Protein AF-A0A7X9BS81-F1 (afdb_monomer_lite)

Foldseek 3Di:
DVVVVVVVVQCVPPPNVVVVVVVVVVVVVVVCVVVVCVVVVVVVVVVVVVVVVVVVVVCVVVVVLVVLVCVQVPDPDRDPVSVVVSVVVVVVVVVVVVVVVVVVVVVVVVVVVVVVVVVVVVVVVVVVVVVVVVVVVVVVVVVVVVVVVVVVVVVVVVVVVVVVVVVVVVVVVVVVVVVVVVVVVVVVVVVVVVVVVVLVVLVVVLVVLVVVLVVVVVVLVVVVVVLVVVVVVLVVLLVVLVVQLVVLVVQLVVLVVVPPVSVVSNVVSVVSNVVSVVSNVVSVVVVVVSVVVVVVSVVVVVVSVVSVVVSVVSVVVSVVPDD

Structure (mmCIF, N/CA/C/O backbone):
data_AF-A0A7X9BS81-F1
#
_entry.id   AF-A0A7X9BS81-F1
#
loop_
_atom_site.group_PDB
_atom_site.id
_atom_site.type_symbol
_atom_site.label_atom_id
_atom_site.label_alt_id
_atom_site.label_comp_id
_atom_site.label_asym_id
_atom_site.label_entity_id
_atom_site.label_seq_id
_atom_site.pdbx_PDB_ins_code
_atom_site.Cartn_x
_atom_site.Cartn_y
_atom_site.Cartn_z
_atom_site.occupancy
_atom_site.B_iso_or_equiv
_atom_site.auth_seq_id
_atom_site.auth_comp_id
_atom_site.auth_asym_id
_atom_site.auth_atom_id
_atom_site.pdbx_PDB_model_num
ATOM 1 N N . MET A 1 1 ? 9.100 38.765 -119.521 1.00 58.16 1 MET A N 1
ATOM 2 C CA . MET A 1 1 ? 10.491 39.189 -119.834 1.00 58.16 1 MET A CA 1
ATOM 3 C C . MET A 1 1 ? 11.095 40.171 -118.822 1.00 58.16 1 MET A C 1
ATOM 5 O O . MET A 1 1 ? 12.250 39.995 -118.456 1.00 58.16 1 MET A O 1
ATOM 9 N N . LEU A 1 2 ? 10.353 41.175 -118.332 1.00 59.59 2 LEU A N 1
ATOM 10 C CA . LEU A 1 2 ? 10.863 42.185 -117.382 1.00 59.59 2 LEU A CA 1
ATOM 11 C C . LEU A 1 2 ? 11.328 41.624 -116.023 1.00 59.59 2 LEU A C 1
ATOM 13 O O . LEU A 1 2 ? 12.329 42.091 -115.487 1.00 59.59 2 LEU A O 1
ATOM 17 N N . ILE A 1 3 ? 10.663 40.590 -115.500 1.00 64.75 3 ILE A N 1
ATOM 18 C CA . ILE A 1 3 ? 11.002 39.990 -114.196 1.00 64.75 3 ILE A CA 1
ATOM 19 C C . ILE A 1 3 ? 12.335 39.227 -114.261 1.00 64.75 3 ILE A C 1
ATOM 21 O O . ILE A 1 3 ? 13.192 39.438 -113.411 1.00 64.75 3 ILE A O 1
ATOM 25 N N . LEU A 1 4 ? 12.568 38.433 -115.314 1.00 61.53 4 LEU A N 1
ATOM 26 C CA . LEU A 1 4 ? 13.834 37.712 -115.519 1.00 61.53 4 LEU A CA 1
ATOM 27 C C . LEU A 1 4 ? 15.033 38.655 -115.705 1.00 61.53 4 LEU A C 1
ATOM 29 O O . LEU A 1 4 ? 16.110 38.383 -11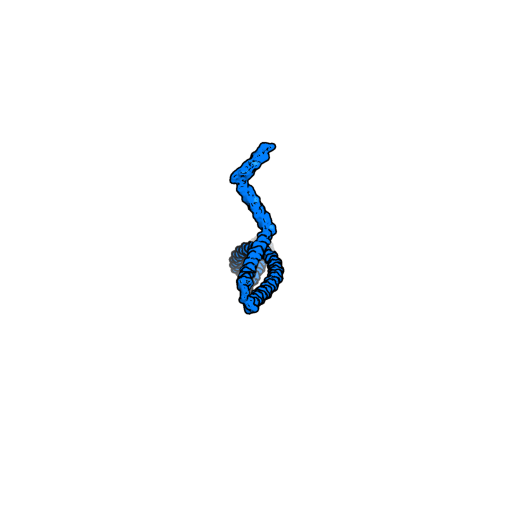5.184 1.00 61.53 4 LEU A O 1
ATOM 33 N N . ARG A 1 5 ? 14.849 39.797 -116.384 1.00 66.06 5 ARG A N 1
ATOM 34 C CA . ARG A 1 5 ? 15.905 40.817 -116.524 1.00 66.06 5 ARG A CA 1
ATOM 35 C C . ARG A 1 5 ? 16.238 41.503 -115.196 1.00 66.06 5 ARG A C 1
ATOM 37 O O . ARG A 1 5 ? 17.416 41.709 -114.916 1.00 66.06 5 ARG A O 1
ATOM 44 N N . LYS A 1 6 ? 15.228 41.811 -114.373 1.00 64.44 6 LYS A N 1
ATOM 45 C CA . LYS A 1 6 ? 15.422 42.378 -113.025 1.00 64.44 6 LYS A CA 1
ATOM 46 C C . LYS A 1 6 ? 16.086 41.377 -112.078 1.00 64.44 6 LYS A C 1
ATOM 48 O O . LYS A 1 6 ? 16.971 41.757 -111.322 1.00 64.44 6 LYS A O 1
ATOM 53 N N . LEU A 1 7 ? 15.713 40.099 -112.163 1.00 61.94 7 LEU A N 1
ATOM 54 C CA . LEU A 1 7 ? 16.325 39.032 -111.371 1.00 61.94 7 LEU A CA 1
ATOM 55 C C . LEU A 1 7 ? 17.802 38.837 -111.751 1.00 61.94 7 LEU A C 1
ATOM 57 O O . LEU A 1 7 ? 18.664 38.770 -110.881 1.00 61.94 7 LEU A O 1
ATOM 61 N N . TYR A 1 8 ? 18.111 38.842 -113.051 1.00 66.75 8 TYR A N 1
ATOM 62 C CA . TYR A 1 8 ? 19.483 38.731 -113.549 1.00 66.75 8 TYR A CA 1
ATOM 63 C C . TYR A 1 8 ? 20.352 39.943 -113.165 1.00 66.75 8 TYR A C 1
ATOM 65 O O . TYR A 1 8 ? 21.517 39.771 -112.808 1.00 66.75 8 TYR A O 1
ATOM 73 N N . SER A 1 9 ? 19.803 41.168 -113.164 1.00 64.44 9 SER A N 1
ATOM 74 C CA . SER A 1 9 ? 20.547 42.353 -112.704 1.00 64.44 9 SER A CA 1
ATOM 75 C C . SER A 1 9 ? 20.756 42.375 -111.187 1.00 64.44 9 SER A C 1
ATOM 77 O O . SER A 1 9 ? 21.782 42.871 -110.730 1.00 64.44 9 SER A O 1
ATOM 79 N N . LEU A 1 10 ? 19.818 41.828 -110.406 1.00 61.31 10 LEU A N 1
ATOM 80 C CA . LEU A 1 10 ? 19.963 41.679 -108.955 1.00 61.31 10 LEU A CA 1
ATOM 81 C C . LEU A 1 10 ? 21.013 40.627 -108.593 1.00 61.31 10 LEU A C 1
ATOM 83 O O . LEU A 1 10 ? 21.829 40.879 -107.717 1.00 61.31 10 LEU A O 1
ATOM 87 N N . ILE A 1 11 ? 21.057 39.497 -109.301 1.00 61.34 11 ILE A N 1
ATOM 88 C CA . ILE A 1 11 ? 22.067 38.448 -109.081 1.00 61.34 11 ILE A CA 1
ATOM 89 C C . ILE A 1 11 ? 23.468 38.927 -109.504 1.00 61.34 11 ILE A C 1
ATOM 91 O O . ILE A 1 11 ? 24.453 38.600 -108.848 1.00 61.34 11 ILE A O 1
ATOM 95 N N . ARG A 1 12 ? 23.574 39.757 -110.554 1.00 58.00 12 ARG A N 1
ATOM 96 C CA . ARG A 1 12 ? 24.843 40.365 -111.005 1.00 58.00 12 ARG A CA 1
ATOM 97 C C . ARG A 1 12 ? 25.259 41.604 -110.194 1.00 58.00 12 ARG A C 1
ATOM 99 O O . ARG A 1 12 ? 26.330 42.161 -110.433 1.00 58.00 12 ARG A O 1
ATOM 106 N N . SER A 1 13 ? 24.440 42.044 -109.237 1.00 62.44 13 SER A N 1
ATOM 107 C CA . SER A 1 13 ? 24.789 43.130 -108.320 1.00 62.44 13 SER A CA 1
ATOM 108 C C . SER A 1 13 ? 26.011 42.745 -107.489 1.00 62.44 13 SER A C 1
ATOM 110 O O . SER A 1 13 ? 26.065 41.663 -106.899 1.00 62.44 13 SER A O 1
ATOM 112 N N . LYS A 1 14 ? 26.966 43.676 -107.385 1.00 58.91 14 LYS A N 1
ATOM 113 C CA . LYS A 1 14 ? 28.229 43.531 -106.639 1.00 58.91 14 LYS A CA 1
ATOM 114 C C . LYS A 1 14 ? 28.025 43.146 -105.161 1.00 58.91 14 LYS A C 1
ATOM 116 O O . LYS A 1 14 ? 28.961 42.680 -104.524 1.00 58.91 14 LYS A O 1
ATOM 121 N N . TYR A 1 15 ? 26.807 43.314 -104.642 1.00 63.91 15 TYR A N 1
ATOM 122 C CA . TYR A 1 15 ? 26.442 43.087 -103.244 1.00 63.91 15 TYR A CA 1
ATOM 123 C C . TYR A 1 15 ? 25.664 41.785 -102.985 1.00 63.91 15 TYR A C 1
ATOM 125 O O . TYR A 1 15 ? 25.598 41.352 -101.840 1.00 63.91 15 TYR A O 1
ATOM 133 N N . VAL A 1 16 ? 25.091 41.139 -104.010 1.00 66.50 16 VAL A N 1
ATOM 134 C CA . VAL A 1 16 ? 24.207 39.962 -103.831 1.00 66.50 16 VAL A CA 1
ATOM 135 C C . VAL A 1 16 ? 24.917 38.646 -104.162 1.00 66.50 16 VAL A C 1
ATOM 137 O O . VAL A 1 16 ? 24.680 37.634 -103.506 1.00 66.50 16 VAL A O 1
ATOM 140 N N . ALA A 1 17 ? 25.839 38.653 -105.128 1.00 66.88 17 ALA A N 1
ATOM 141 C CA . ALA A 1 17 ? 26.606 37.461 -105.490 1.00 66.88 17 ALA A CA 1
ATOM 142 C C . ALA A 1 17 ? 27.515 36.914 -104.359 1.00 66.88 17 ALA A C 1
ATOM 144 O O . ALA A 1 17 ? 27.517 35.696 -104.167 1.00 66.88 17 ALA A O 1
ATOM 145 N N . PRO A 1 18 ? 28.247 37.741 -103.575 1.00 70.44 18 PRO A N 1
ATOM 146 C CA . PRO A 1 18 ? 29.140 37.233 -102.528 1.00 70.44 18 PRO A CA 1
ATOM 147 C C . PRO A 1 18 ? 28.440 36.423 -101.417 1.00 70.44 18 PRO A C 1
ATOM 149 O O . PRO A 1 18 ? 28.891 35.311 -101.144 1.00 70.44 18 PRO A O 1
ATOM 152 N N . PRO A 1 19 ? 27.335 36.887 -100.792 1.00 72.44 19 PRO A N 1
ATOM 153 C CA . PRO A 1 19 ? 26.690 36.133 -99.715 1.00 72.44 19 PRO A CA 1
ATOM 154 C C . PRO A 1 19 ? 26.033 34.832 -100.196 1.00 72.44 19 PRO A C 1
ATOM 156 O O . PRO A 1 19 ? 26.052 33.843 -99.468 1.00 72.44 19 PRO A O 1
ATOM 159 N N . ILE A 1 20 ? 25.517 34.782 -101.430 1.00 74.50 20 ILE A N 1
ATOM 160 C CA . ILE A 1 20 ? 24.970 33.542 -102.008 1.00 74.50 20 ILE A CA 1
ATOM 161 C C . ILE A 1 20 ? 26.083 32.505 -102.215 1.00 74.50 20 ILE A C 1
ATOM 163 O O . ILE A 1 20 ? 25.891 31.329 -101.913 1.00 74.50 20 ILE A O 1
ATOM 167 N N . LEU A 1 21 ? 27.267 32.930 -102.667 1.00 70.94 21 LEU A N 1
ATOM 168 C CA . LEU A 1 21 ? 28.430 32.049 -102.813 1.00 70.94 21 LEU A CA 1
ATOM 169 C C . LEU A 1 21 ? 28.943 31.536 -101.461 1.00 70.94 21 LEU A C 1
ATOM 171 O O . LEU A 1 21 ? 29.304 30.367 -101.354 1.00 70.94 21 LEU A O 1
ATOM 175 N N . VAL A 1 22 ? 28.922 32.378 -100.421 1.00 71.69 22 VAL A N 1
ATOM 176 C CA . VAL A 1 22 ? 29.272 31.975 -99.049 1.00 71.69 22 VAL A CA 1
ATOM 177 C C . VAL A 1 22 ? 28.261 30.969 -98.494 1.00 71.69 22 VAL A C 1
ATOM 179 O O . VAL A 1 22 ? 28.670 29.978 -97.901 1.00 71.69 22 VAL A O 1
ATOM 182 N N . LEU A 1 23 ? 26.959 31.158 -98.732 1.00 76.00 23 LEU A N 1
ATOM 183 C CA . LEU A 1 23 ? 25.917 30.213 -98.306 1.00 76.00 23 LEU A CA 1
ATOM 184 C C . LEU A 1 23 ? 25.989 28.874 -99.057 1.00 76.00 23 LEU A C 1
ATOM 186 O O . LEU A 1 23 ? 25.834 27.815 -98.447 1.00 76.00 23 LEU A O 1
ATOM 190 N N . LEU A 1 24 ? 26.272 28.892 -100.362 1.00 73.50 24 LEU A N 1
ATOM 191 C CA . LEU A 1 24 ? 26.502 27.671 -101.143 1.00 73.50 24 LEU A CA 1
ATOM 192 C C . LEU A 1 24 ? 27.785 26.953 -100.702 1.00 73.50 24 LEU A C 1
ATOM 194 O O . LEU A 1 24 ? 27.783 25.735 -100.555 1.00 73.50 24 LEU A O 1
ATOM 198 N N . GLY A 1 25 ? 28.855 27.695 -100.410 1.00 69.88 25 GLY A N 1
ATOM 199 C CA . GLY A 1 25 ? 30.085 27.138 -99.846 1.00 69.88 25 GLY A CA 1
ATOM 200 C C . GLY A 1 25 ? 29.882 26.548 -98.447 1.00 69.88 25 GLY A C 1
ATOM 201 O O . GLY A 1 25 ? 30.350 25.447 -98.177 1.00 69.88 25 GLY A O 1
ATOM 202 N N . ALA A 1 26 ? 29.136 27.233 -97.577 1.00 71.06 26 ALA A N 1
ATOM 203 C CA . ALA A 1 26 ? 28.843 26.786 -96.216 1.00 71.06 26 ALA A CA 1
ATOM 204 C C . ALA A 1 26 ? 27.912 25.566 -96.189 1.00 71.06 26 ALA A C 1
ATOM 206 O O . ALA A 1 26 ? 28.135 24.649 -95.405 1.00 71.06 26 ALA A O 1
ATOM 207 N N . SER A 1 27 ? 26.905 25.513 -97.064 1.00 72.50 27 SER A N 1
ATOM 208 C CA . SER A 1 27 ? 26.033 24.337 -97.194 1.00 72.50 27 SER A CA 1
ATOM 209 C C . SER A 1 27 ? 26.783 23.139 -97.778 1.00 72.50 27 SER A C 1
ATOM 211 O O . SER A 1 27 ? 26.667 22.042 -97.238 1.00 72.50 27 SER A O 1
ATOM 213 N N . LEU A 1 28 ? 27.632 23.343 -98.791 1.00 71.75 28 LEU A N 1
ATOM 214 C CA . LEU A 1 28 ? 28.517 22.296 -99.306 1.00 71.75 28 LEU A CA 1
ATOM 215 C C . LEU A 1 28 ? 29.489 21.799 -98.221 1.00 71.75 28 LEU A C 1
ATOM 217 O O . LEU A 1 28 ? 29.675 20.595 -98.062 1.00 71.75 28 LEU A O 1
ATOM 221 N N . PHE A 1 29 ? 30.055 22.711 -97.426 1.00 69.25 29 PHE A N 1
ATOM 222 C CA . PHE A 1 29 ? 30.917 22.389 -96.287 1.00 69.25 29 PHE A CA 1
ATOM 223 C C . PHE A 1 29 ? 30.174 21.589 -95.205 1.00 69.25 29 PHE A C 1
ATOM 225 O O . PHE A 1 29 ? 30.694 20.598 -94.696 1.00 69.25 29 PHE A O 1
ATOM 232 N N . TYR A 1 30 ? 28.935 21.968 -94.891 1.00 74.94 30 TYR A N 1
ATOM 233 C CA . TYR A 1 30 ? 28.106 21.285 -93.900 1.00 74.94 30 TYR A CA 1
ATOM 234 C C . TYR A 1 30 ? 27.706 19.873 -94.355 1.00 74.94 30 TYR A C 1
ATOM 236 O O . TYR A 1 30 ? 27.798 18.921 -93.580 1.00 74.94 30 TYR A O 1
ATOM 244 N N . VAL A 1 31 ? 27.351 19.709 -95.635 1.00 69.56 31 VAL A N 1
ATOM 245 C CA . VAL A 1 31 ? 27.040 18.401 -96.238 1.00 69.56 31 VAL A CA 1
ATOM 246 C C . VAL A 1 31 ? 28.272 17.489 -96.249 1.00 69.56 31 VAL A C 1
ATOM 248 O O . VAL A 1 31 ? 28.172 16.317 -95.884 1.00 69.56 31 VAL A O 1
ATOM 251 N N . LEU A 1 32 ? 29.451 18.018 -96.593 1.00 62.81 32 LEU A N 1
ATOM 252 C CA . LEU A 1 32 ? 30.711 17.264 -96.549 1.00 62.81 32 LEU A CA 1
ATOM 253 C C . LEU A 1 32 ? 31.119 16.865 -95.117 1.00 62.81 32 LEU A C 1
ATOM 255 O O . LEU A 1 32 ? 31.684 15.785 -94.925 1.00 62.81 32 LEU A O 1
ATOM 259 N N . SER A 1 33 ? 30.809 17.701 -94.118 1.00 64.12 33 SER A N 1
ATOM 260 C CA . SER A 1 33 ? 31.038 17.423 -92.691 1.00 64.12 33 SER A CA 1
ATOM 261 C C . SER A 1 33 ? 30.147 16.286 -92.174 1.00 64.12 33 SER A C 1
ATOM 263 O O . SER A 1 33 ? 30.640 15.329 -91.574 1.00 64.12 33 SER A O 1
ATOM 265 N N . LEU A 1 34 ? 28.848 16.323 -92.493 1.00 64.38 34 LEU A N 1
ATOM 266 C CA . LEU A 1 34 ? 27.882 15.277 -92.128 1.00 64.38 34 LEU A CA 1
ATOM 267 C C . LEU A 1 34 ? 28.216 13.914 -92.747 1.00 64.38 34 LEU A C 1
ATOM 269 O O . LEU A 1 34 ? 28.058 12.883 -92.097 1.00 64.38 34 LEU A O 1
ATOM 273 N N . ALA A 1 35 ? 28.722 13.901 -93.981 1.00 64.00 35 ALA A N 1
ATOM 274 C CA . ALA A 1 35 ? 29.047 12.670 -94.695 1.00 64.00 35 ALA A CA 1
ATOM 275 C C . ALA A 1 35 ? 30.348 11.982 -94.220 1.00 64.00 35 ALA A C 1
ATOM 277 O O . ALA A 1 35 ? 30.704 10.934 -94.757 1.00 64.00 35 ALA A O 1
ATOM 278 N N . LYS A 1 36 ? 31.078 12.546 -93.239 1.00 70.25 36 LYS A N 1
ATOM 279 C CA . LYS A 1 36 ? 32.381 12.039 -92.749 1.00 70.25 36 LYS A CA 1
ATOM 280 C C . LYS A 1 36 ? 33.411 11.805 -93.873 1.00 70.25 36 LYS A C 1
ATOM 282 O O . LYS A 1 36 ? 34.262 10.926 -93.773 1.00 70.25 36 LYS A O 1
ATOM 287 N N . ILE A 1 37 ? 33.364 12.612 -94.938 1.00 70.69 37 ILE A N 1
ATOM 288 C CA . ILE A 1 37 ? 3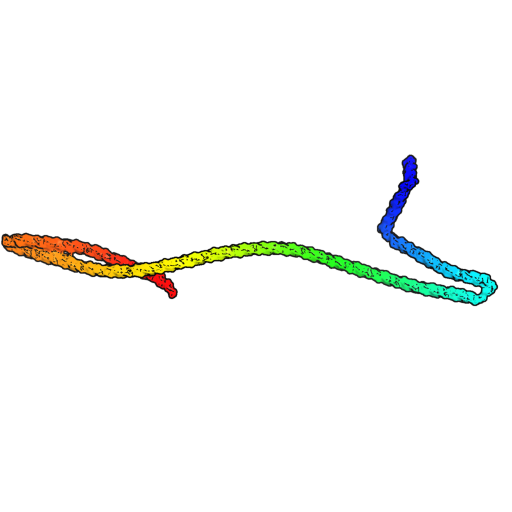4.254 12.492 -96.111 1.00 70.69 37 ILE A CA 1
ATOM 289 C C . ILE A 1 37 ? 35.626 13.149 -95.849 1.00 70.69 37 ILE A C 1
ATOM 291 O O . ILE A 1 37 ? 36.605 12.847 -96.526 1.00 70.69 37 ILE A O 1
ATOM 295 N N . TYR A 1 38 ? 35.744 14.002 -94.824 1.00 71.44 38 TYR A N 1
ATOM 296 C CA . TYR A 1 38 ? 36.996 14.680 -94.461 1.00 71.44 38 TYR A CA 1
ATOM 297 C C . TYR A 1 38 ? 38.208 13.744 -94.255 1.00 71.44 38 TYR A C 1
ATOM 299 O O . TYR A 1 38 ? 39.244 14.014 -94.862 1.00 71.44 38 TYR A O 1
ATOM 307 N N . PRO A 1 39 ? 38.128 12.630 -93.493 1.00 73.12 39 PRO A N 1
ATOM 308 C CA . PRO A 1 39 ? 39.244 11.685 -93.393 1.00 73.12 39 PRO A CA 1
ATOM 309 C C . PRO A 1 39 ? 39.618 11.052 -94.743 1.00 73.12 39 PRO A C 1
ATOM 311 O O . PRO A 1 39 ? 40.798 10.818 -94.986 1.00 73.12 39 PRO A O 1
ATOM 314 N N . LEU A 1 40 ? 38.653 10.838 -95.649 1.00 74.25 40 LEU A N 1
ATOM 315 C CA . LEU A 1 40 ? 38.907 10.321 -96.999 1.00 74.25 40 LEU A CA 1
ATOM 316 C C . LEU A 1 40 ? 39.636 11.358 -97.870 1.00 74.25 40 LEU A C 1
ATOM 318 O O . LEU A 1 40 ? 40.617 11.025 -98.529 1.00 74.25 40 LEU A O 1
ATOM 322 N N . ILE A 1 41 ? 39.200 12.623 -97.845 1.00 76.62 41 ILE A N 1
ATOM 323 C CA . ILE A 1 41 ? 39.861 13.720 -98.574 1.00 76.62 41 ILE A CA 1
ATOM 324 C C . ILE A 1 41 ? 41.276 13.935 -98.032 1.00 76.62 41 ILE A C 1
ATOM 326 O O . ILE A 1 41 ? 42.218 14.029 -98.816 1.00 76.62 41 ILE A O 1
ATOM 330 N N . LEU A 1 42 ? 41.447 13.954 -96.707 1.00 75.81 42 LEU A N 1
ATOM 331 C CA . LEU A 1 42 ? 42.755 14.082 -96.066 1.00 75.81 42 LEU A CA 1
ATOM 332 C C . LEU A 1 42 ? 43.683 12.927 -96.471 1.00 75.81 42 LEU A C 1
ATOM 334 O O . LEU A 1 42 ? 44.839 13.162 -96.820 1.00 75.81 42 LEU A O 1
ATOM 338 N N . PHE A 1 43 ? 43.168 11.695 -96.500 1.00 76.44 43 PHE A N 1
ATOM 339 C CA . PHE A 1 43 ? 43.911 10.525 -96.961 1.00 76.44 43 PHE A CA 1
ATOM 340 C C . PHE A 1 43 ? 44.337 10.647 -98.433 1.00 76.44 43 PHE A C 1
ATOM 342 O O . PHE A 1 43 ? 45.501 10.405 -98.748 1.00 76.44 43 PHE A O 1
ATOM 349 N N . ILE A 1 44 ? 43.440 11.081 -99.328 1.00 75.75 44 ILE A N 1
ATOM 350 C CA . ILE A 1 44 ? 43.747 11.289 -100.754 1.00 75.75 44 ILE A CA 1
ATOM 351 C C . ILE A 1 44 ? 44.809 12.382 -100.929 1.00 75.75 44 ILE A C 1
ATOM 353 O O . ILE A 1 44 ? 45.758 12.194 -101.690 1.00 75.75 44 ILE A O 1
ATOM 357 N N . VAL A 1 45 ? 44.700 13.500 -100.204 1.00 79.44 45 VAL A N 1
ATOM 358 C CA . VAL A 1 45 ? 45.670 14.605 -100.266 1.00 79.44 45 VAL A CA 1
ATOM 359 C C . VAL A 1 45 ? 47.045 14.140 -99.791 1.00 79.44 45 VAL A C 1
ATOM 361 O O . VAL A 1 45 ? 48.023 14.321 -100.516 1.00 79.44 45 VAL A O 1
ATOM 364 N N . ILE A 1 46 ? 47.126 13.472 -98.636 1.00 75.81 46 ILE A N 1
ATOM 365 C CA . ILE A 1 46 ? 48.388 12.933 -98.107 1.00 75.81 46 ILE A CA 1
ATOM 366 C C . ILE A 1 46 ? 48.982 11.901 -99.072 1.00 75.81 46 ILE A C 1
ATOM 368 O O . ILE A 1 46 ? 50.172 11.963 -99.373 1.00 75.81 46 ILE A O 1
ATOM 372 N N . SER A 1 47 ? 48.163 10.992 -99.606 1.00 71.88 47 SER A N 1
ATOM 373 C CA . SER A 1 47 ? 48.598 9.980 -100.574 1.00 71.88 47 SER A CA 1
ATOM 374 C C . SER A 1 47 ? 49.130 10.616 -101.865 1.00 71.88 47 SER A C 1
ATOM 376 O O . SER A 1 47 ? 50.203 10.243 -102.342 1.00 71.88 47 SER A O 1
ATOM 378 N N . SER A 1 48 ? 48.447 11.641 -102.387 1.00 73.50 48 SER A N 1
ATOM 379 C CA . SER A 1 48 ? 48.876 12.382 -103.579 1.00 73.50 48 SER A CA 1
ATOM 380 C C . SER A 1 48 ? 50.188 13.142 -103.357 1.00 73.50 48 SER A C 1
ATOM 382 O O . SER A 1 48 ? 51.065 13.101 -104.217 1.00 73.50 48 SER A O 1
ATOM 384 N N . ALA A 1 49 ? 50.371 13.755 -102.183 1.00 73.81 49 ALA A N 1
ATOM 385 C CA . ALA A 1 49 ? 51.603 14.444 -101.810 1.00 73.81 49 ALA A CA 1
ATOM 386 C C . ALA A 1 49 ? 52.775 13.463 -101.641 1.00 73.81 49 ALA A C 1
ATOM 388 O O . ALA A 1 49 ? 53.895 13.736 -102.066 1.00 73.81 49 ALA A O 1
ATOM 389 N N . LEU A 1 50 ? 52.524 12.278 -101.079 1.00 75.94 50 LEU A N 1
ATOM 390 C CA . LEU A 1 50 ? 53.532 11.221 -101.004 1.00 75.94 50 LEU A CA 1
ATOM 391 C C . LEU A 1 50 ? 53.928 10.719 -102.402 1.00 75.94 50 LEU A C 1
ATOM 393 O O . LEU A 1 50 ? 55.104 10.466 -102.673 1.00 75.94 50 LEU A O 1
ATOM 397 N N . CYS A 1 51 ? 52.951 10.598 -103.303 1.00 73.69 51 CYS A N 1
ATOM 398 C CA . CYS A 1 51 ? 53.167 10.173 -104.683 1.00 73.69 51 CYS A CA 1
ATOM 399 C C . CYS A 1 51 ? 54.006 11.199 -105.464 1.00 73.69 51 CYS A C 1
ATOM 401 O O . CYS A 1 51 ? 54.972 10.837 -106.132 1.00 73.69 51 CYS A O 1
ATOM 403 N N . THR A 1 52 ? 53.730 12.498 -105.320 1.00 75.81 52 THR A N 1
ATOM 404 C CA . THR A 1 52 ? 54.528 13.543 -105.985 1.00 75.81 52 THR A CA 1
ATOM 405 C C . THR A 1 52 ? 55.960 13.610 -105.453 1.00 75.81 52 THR A C 1
ATOM 407 O O . THR A 1 52 ? 56.897 13.721 -106.246 1.00 75.81 52 THR A O 1
ATOM 410 N N . VAL A 1 53 ? 56.163 13.467 -104.139 1.00 75.19 53 VAL A N 1
ATOM 411 C CA . VAL A 1 53 ? 57.506 13.437 -103.530 1.00 75.19 53 VAL A CA 1
ATOM 412 C C . VAL A 1 53 ? 58.309 12.225 -104.007 1.00 75.19 53 VAL A C 1
ATOM 414 O O . VAL A 1 53 ? 59.481 12.357 -104.358 1.00 75.19 53 VAL A O 1
ATOM 417 N N . THR A 1 54 ? 57.692 11.045 -104.069 1.00 74.81 54 THR A N 1
ATOM 418 C CA . THR A 1 54 ? 58.372 9.823 -104.531 1.00 74.81 54 THR A CA 1
ATOM 419 C C . THR A 1 54 ? 58.740 9.894 -106.014 1.00 74.81 54 THR A C 1
ATOM 421 O O . THR A 1 54 ? 59.869 9.549 -106.366 1.00 74.81 54 THR A O 1
ATOM 424 N N . VAL A 1 55 ? 57.859 10.425 -106.870 1.00 76.19 55 VAL A N 1
ATOM 425 C CA . VAL A 1 55 ? 58.158 10.682 -108.292 1.00 76.19 55 VAL A CA 1
ATOM 426 C C . VAL A 1 55 ? 59.301 11.691 -108.449 1.00 76.19 55 VAL A C 1
ATOM 428 O O . VAL A 1 55 ? 60.211 11.459 -109.244 1.00 76.19 55 VAL A O 1
ATOM 431 N N . PHE A 1 56 ? 59.316 12.770 -107.661 1.00 76.56 56 PHE A N 1
ATOM 432 C CA . PHE A 1 56 ? 60.378 13.781 -107.706 1.00 76.56 56 PHE A CA 1
ATOM 433 C C . PHE A 1 56 ? 61.752 13.214 -107.312 1.00 76.56 56 PHE A C 1
ATOM 435 O O . PHE A 1 56 ? 62.755 13.479 -107.980 1.00 76.56 56 PHE A O 1
ATOM 442 N N . LEU A 1 57 ? 61.809 12.380 -106.267 1.00 68.19 57 LEU A N 1
ATOM 443 C CA . LEU A 1 57 ? 63.042 11.695 -105.862 1.00 68.19 57 LEU A CA 1
ATOM 444 C C . LEU A 1 57 ? 63.519 10.694 -106.932 1.00 68.19 57 LEU A C 1
ATOM 446 O O . LEU A 1 57 ? 64.719 10.613 -107.210 1.00 68.19 57 LEU A O 1
ATOM 450 N N . TYR A 1 58 ? 62.590 9.985 -107.584 1.00 67.56 58 TYR A N 1
ATOM 451 C CA . TYR A 1 58 ? 62.896 9.053 -108.674 1.00 67.56 58 TYR A CA 1
ATOM 452 C C . TYR A 1 58 ? 63.417 9.777 -109.930 1.00 67.56 58 TYR A C 1
ATOM 454 O O . TYR A 1 58 ? 64.403 9.355 -110.544 1.00 67.56 58 TYR A O 1
ATOM 462 N N . GLU A 1 59 ? 62.823 10.919 -110.292 1.00 65.75 59 GLU A N 1
ATOM 463 C CA . GLU A 1 59 ? 63.333 11.786 -111.361 1.00 65.75 59 GLU A CA 1
ATOM 464 C C . GLU A 1 59 ? 64.726 12.341 -111.046 1.00 65.75 59 GLU A C 1
ATOM 466 O O . GLU A 1 59 ? 65.573 12.410 -111.936 1.00 65.75 59 GLU A O 1
ATOM 471 N N . GLY A 1 60 ? 65.000 12.713 -109.794 1.00 65.19 60 GLY A N 1
ATOM 472 C CA . GLY A 1 60 ? 66.305 13.229 -109.378 1.00 65.19 60 GLY A CA 1
ATOM 473 C C . GLY A 1 60 ? 67.443 12.232 -109.618 1.00 65.19 60 GLY A C 1
ATOM 474 O O . GLY A 1 60 ? 68.462 12.583 -110.223 1.00 65.19 60 GLY A O 1
ATOM 475 N N . ASN A 1 61 ? 67.254 10.974 -109.211 1.00 62.34 61 ASN A N 1
ATOM 476 C CA . ASN A 1 61 ? 68.260 9.925 -109.404 1.00 62.34 61 ASN A CA 1
ATOM 477 C C . ASN A 1 61 ? 68.392 9.499 -110.873 1.00 62.34 61 ASN A C 1
ATOM 479 O O . ASN A 1 61 ? 69.508 9.380 -111.384 1.00 62.34 61 ASN A O 1
ATOM 483 N N . THR A 1 62 ? 67.278 9.362 -111.598 1.00 58.84 62 THR A N 1
ATOM 484 C CA . THR A 1 62 ? 67.319 9.021 -113.032 1.00 58.84 62 THR A CA 1
ATOM 485 C C . THR A 1 62 ? 67.892 10.153 -113.889 1.00 58.84 62 THR A C 1
ATOM 487 O O . THR A 1 62 ? 68.538 9.881 -114.898 1.00 58.84 62 THR A O 1
ATOM 490 N N . ARG A 1 63 ? 67.736 11.429 -113.498 1.00 63.47 63 ARG A N 1
ATOM 491 C CA . ARG A 1 63 ? 68.406 12.571 -114.150 1.00 63.47 63 ARG A CA 1
ATOM 492 C C . ARG A 1 63 ? 69.920 12.539 -113.962 1.00 63.47 63 ARG A C 1
ATOM 494 O O . ARG A 1 63 ? 70.630 12.843 -114.919 1.00 63.47 63 ARG A O 1
ATOM 501 N N . LYS A 1 64 ? 70.421 12.165 -112.777 1.00 63.25 64 LYS A N 1
ATOM 502 C CA . LYS A 1 64 ? 71.866 11.968 -112.548 1.00 63.25 64 LYS A CA 1
ATOM 503 C C . LYS A 1 64 ? 72.412 10.845 -113.434 1.00 63.25 64 LYS A C 1
ATOM 505 O O . LYS A 1 64 ? 73.372 11.077 -114.164 1.00 63.25 64 LYS A O 1
ATOM 510 N N . ALA A 1 65 ? 71.732 9.697 -113.470 1.00 60.38 65 ALA A N 1
ATOM 511 C CA . ALA A 1 65 ? 72.100 8.568 -114.330 1.00 60.38 65 ALA A CA 1
ATOM 512 C C . ALA A 1 65 ? 72.043 8.920 -115.832 1.00 60.38 65 ALA A C 1
ATOM 514 O O . ALA A 1 65 ? 72.948 8.588 -116.592 1.00 60.38 65 ALA A O 1
ATOM 515 N N . ARG A 1 66 ? 71.025 9.673 -116.268 1.00 57.88 66 ARG A N 1
ATOM 516 C CA . ARG A 1 66 ? 70.881 10.149 -117.655 1.00 57.88 66 ARG A CA 1
ATOM 517 C C . ARG A 1 66 ? 71.964 11.153 -118.050 1.00 57.88 66 ARG A C 1
ATOM 519 O O . ARG A 1 66 ? 72.474 11.080 -119.162 1.00 57.88 66 ARG A O 1
ATOM 526 N N . LYS A 1 67 ? 72.335 12.079 -117.157 1.00 64.12 67 LYS A N 1
ATOM 527 C CA . LYS A 1 67 ? 73.457 13.006 -117.387 1.00 64.12 67 LYS A CA 1
ATOM 528 C C . LYS A 1 67 ? 74.783 12.255 -117.509 1.00 64.12 67 LYS A C 1
ATOM 530 O O . LYS A 1 67 ? 75.562 12.577 -118.401 1.00 64.12 67 LYS A O 1
ATOM 535 N N . ALA A 1 68 ? 75.012 11.239 -116.676 1.00 61.06 68 ALA A N 1
ATOM 536 C CA . ALA A 1 68 ? 76.173 10.359 -116.803 1.00 61.06 68 ALA A CA 1
ATOM 537 C C . ALA A 1 68 ? 76.173 9.610 -118.153 1.00 61.06 68 ALA A C 1
ATOM 539 O O . ALA A 1 68 ? 77.189 9.610 -118.841 1.00 61.06 68 ALA A O 1
ATOM 540 N N . LEU A 1 69 ? 75.017 9.091 -118.594 1.00 57.44 69 LEU A N 1
ATOM 541 C CA . LEU A 1 69 ? 74.849 8.412 -119.889 1.00 57.44 69 LEU A CA 1
ATOM 542 C C . LEU A 1 69 ? 75.160 9.327 -121.088 1.00 57.44 69 LEU A C 1
ATOM 544 O O . LEU A 1 69 ? 75.892 8.939 -121.992 1.00 57.44 69 LEU A O 1
ATOM 548 N N . ILE A 1 70 ? 74.638 10.558 -121.086 1.00 62.09 70 ILE A N 1
ATOM 549 C CA . ILE A 1 70 ? 74.879 11.549 -122.151 1.00 62.09 70 ILE A CA 1
ATOM 550 C C . ILE A 1 70 ? 76.356 11.977 -122.180 1.00 62.09 70 ILE A C 1
ATOM 552 O O . ILE A 1 70 ? 76.913 12.192 -123.252 1.00 62.09 70 ILE A O 1
ATOM 556 N N . THR A 1 71 ? 77.009 12.057 -121.017 1.00 63.78 71 THR A N 1
ATOM 557 C CA . THR A 1 71 ? 78.434 12.414 -120.917 1.00 63.78 71 THR A CA 1
ATOM 558 C C . THR A 1 71 ? 79.341 11.277 -121.402 1.00 63.78 71 THR A C 1
ATOM 560 O O . THR A 1 71 ? 80.348 11.543 -122.053 1.00 63.78 71 THR A O 1
ATOM 563 N N . ALA A 1 72 ? 78.968 10.018 -121.143 1.00 58.41 72 ALA A N 1
ATOM 564 C CA . ALA A 1 72 ? 79.688 8.839 -121.626 1.00 58.41 72 ALA A CA 1
ATOM 565 C C . ALA A 1 72 ? 79.499 8.606 -123.139 1.00 58.41 72 ALA A C 1
ATOM 567 O O . ALA A 1 72 ? 80.460 8.296 -123.832 1.00 58.41 72 ALA A O 1
ATOM 568 N N . LEU A 1 73 ? 78.290 8.825 -123.675 1.00 55.47 73 LEU A N 1
ATOM 569 C CA . LEU A 1 73 ? 77.996 8.699 -125.113 1.00 55.47 73 LEU A CA 1
ATOM 570 C C . LEU A 1 73 ? 78.517 9.882 -125.957 1.00 55.47 73 LEU A C 1
ATOM 572 O O . LEU A 1 73 ? 78.623 9.763 -127.175 1.00 55.47 73 LEU A O 1
ATOM 576 N N . GLY A 1 74 ? 78.838 11.021 -125.332 1.00 56.28 74 GLY A N 1
ATOM 577 C CA . GLY A 1 74 ? 79.370 12.218 -125.996 1.00 56.28 74 GLY A CA 1
ATOM 578 C C . GLY A 1 74 ? 80.893 12.238 -126.196 1.00 56.28 74 GLY A C 1
ATOM 579 O O . GLY A 1 74 ? 81.392 13.084 -126.939 1.00 56.28 74 GLY A O 1
ATOM 580 N N . LYS A 1 75 ? 81.650 11.327 -125.567 1.00 53.00 75 LYS A N 1
ATOM 581 C CA . LYS A 1 75 ? 83.098 11.177 -125.792 1.00 53.00 75 LYS A CA 1
ATOM 582 C C . LYS A 1 75 ? 83.341 10.135 -126.884 1.00 53.00 75 LYS A C 1
ATOM 584 O O . LYS A 1 75 ? 83.057 8.959 -126.695 1.00 53.00 75 LYS A O 1
ATOM 589 N N . LYS A 1 76 ? 83.917 10.557 -128.014 1.00 48.28 76 LYS A N 1
ATOM 590 C CA . LYS A 1 76 ? 84.208 9.704 -129.185 1.00 48.28 76 LYS A CA 1
ATOM 591 C C . LYS A 1 76 ? 85.347 8.678 -128.969 1.00 48.28 76 LYS A C 1
ATOM 593 O O . LYS A 1 76 ? 85.703 8.005 -129.920 1.00 48.28 76 LYS A O 1
ATOM 598 N N . ASP A 1 77 ? 85.841 8.521 -127.735 1.00 52.56 77 ASP A N 1
ATOM 599 C CA . ASP A 1 77 ? 86.828 7.513 -127.297 1.00 52.56 77 ASP A CA 1
ATOM 600 C C . ASP A 1 77 ? 86.493 6.987 -125.878 1.00 52.56 77 ASP A C 1
ATOM 602 O O . ASP A 1 77 ? 87.297 7.047 -124.948 1.00 52.56 77 ASP A O 1
ATOM 606 N N . GLY A 1 78 ? 85.257 6.525 -125.664 1.00 51.03 78 GLY A N 1
ATOM 607 C CA . GLY A 1 78 ? 84.834 5.897 -124.404 1.00 51.03 78 GLY A CA 1
ATOM 608 C C . GLY A 1 78 ? 85.164 4.401 -124.372 1.00 51.03 78 GLY A C 1
ATOM 609 O O . GLY A 1 78 ? 84.424 3.595 -124.933 1.00 51.03 78 GLY A O 1
ATOM 610 N N . GLY A 1 79 ? 86.271 4.023 -123.729 1.00 52.50 79 GLY A N 1
ATOM 611 C CA . GLY A 1 79 ? 86.664 2.623 -123.524 1.00 52.50 79 GLY A CA 1
ATOM 612 C C . GLY A 1 79 ? 85.711 1.840 -122.605 1.00 52.50 79 GLY A C 1
ATOM 613 O O . GLY A 1 79 ? 84.919 2.421 -121.864 1.00 52.50 79 GLY A O 1
ATOM 614 N N . SER A 1 80 ? 85.822 0.502 -122.618 1.00 57.94 80 SER A N 1
ATOM 615 C CA . SER A 1 80 ? 84.988 -0.444 -121.837 1.00 57.94 80 SER A CA 1
ATOM 616 C C . SER A 1 80 ? 84.864 -0.132 -120.332 1.00 57.94 80 SER A C 1
ATOM 618 O O . SER A 1 80 ? 83.910 -0.558 -119.681 1.00 57.94 80 SER A O 1
ATOM 620 N N . GLU A 1 81 ? 85.796 0.651 -119.794 1.00 61.91 81 GLU A N 1
ATOM 621 C CA . GLU A 1 81 ? 85.903 1.032 -118.388 1.00 61.91 81 GLU A CA 1
ATOM 622 C C . GLU A 1 81 ? 84.824 2.042 -117.947 1.00 61.91 81 GLU A C 1
ATOM 624 O O . GLU A 1 81 ? 84.250 1.895 -116.866 1.00 61.91 81 GLU A O 1
ATOM 629 N N . ASP A 1 82 ? 84.452 3.006 -118.801 1.00 61.75 82 ASP A N 1
ATOM 630 C CA . ASP A 1 82 ? 83.374 3.966 -118.502 1.00 61.75 82 ASP A CA 1
ATOM 631 C C . ASP A 1 82 ? 81.995 3.281 -118.516 1.00 61.75 82 ASP A C 1
ATOM 633 O O . ASP A 1 82 ? 81.132 3.575 -117.683 1.00 61.75 82 ASP A O 1
ATOM 637 N N . LEU A 1 83 ? 81.802 2.298 -119.404 1.00 62.56 83 LEU A N 1
ATOM 638 C CA . LEU A 1 83 ? 80.585 1.483 -119.457 1.00 62.56 83 LEU A CA 1
ATOM 639 C C . LEU A 1 83 ? 80.482 0.548 -118.238 1.00 62.56 83 LEU A C 1
ATOM 641 O O . LEU A 1 83 ? 79.405 0.403 -117.658 1.00 62.56 83 LEU A O 1
ATOM 645 N N . ALA A 1 84 ? 81.607 -0.030 -117.800 1.00 66.00 84 ALA A N 1
ATOM 646 C CA . ALA A 1 84 ? 81.680 -0.863 -116.601 1.00 66.00 84 ALA A CA 1
ATOM 647 C C . ALA A 1 84 ? 81.371 -0.070 -115.317 1.00 66.00 84 ALA A C 1
ATOM 649 O O . ALA A 1 84 ? 80.604 -0.548 -114.475 1.00 66.00 84 ALA A O 1
ATOM 650 N N . ARG A 1 85 ? 81.883 1.165 -115.181 1.00 70.12 85 ARG A N 1
ATOM 651 C CA . ARG A 1 85 ? 81.528 2.059 -114.059 1.00 70.12 85 ARG A CA 1
ATOM 652 C C . ARG A 1 85 ? 80.038 2.386 -114.046 1.00 70.12 85 ARG A C 1
ATOM 654 O O . ARG A 1 85 ? 79.417 2.345 -112.986 1.00 70.12 85 ARG A O 1
ATOM 661 N N . LEU A 1 86 ? 79.444 2.635 -115.212 1.00 68.56 86 LEU A N 1
ATOM 662 C CA . LEU A 1 86 ? 78.020 2.945 -115.327 1.00 68.56 86 LEU A CA 1
ATOM 663 C C . LEU A 1 86 ? 77.135 1.738 -114.976 1.00 68.56 86 LEU A C 1
ATOM 665 O O . LEU A 1 86 ? 76.177 1.873 -114.215 1.00 68.56 86 LEU A O 1
ATOM 669 N N . CYS A 1 87 ? 77.485 0.543 -115.463 1.00 69.94 87 CYS A N 1
ATOM 670 C CA . CYS A 1 87 ? 76.832 -0.707 -115.069 1.00 69.94 87 CYS A CA 1
ATOM 671 C C . CYS A 1 87 ? 76.946 -0.958 -113.560 1.00 69.94 87 CYS A C 1
ATOM 673 O O . CYS A 1 87 ? 75.964 -1.370 -112.939 1.00 69.94 87 CYS A O 1
ATOM 675 N N . SER A 1 88 ? 78.103 -0.673 -112.956 1.00 76.12 88 SER A N 1
ATOM 676 C CA . SER A 1 88 ? 78.304 -0.777 -111.507 1.00 76.12 88 SER A CA 1
ATOM 677 C C . SER A 1 88 ? 77.423 0.209 -110.733 1.00 76.12 88 SER A C 1
ATOM 679 O O . SER A 1 88 ? 76.814 -0.165 -109.733 1.00 76.12 88 SER A O 1
ATOM 681 N N . GLU A 1 89 ? 77.306 1.457 -111.189 1.00 77.38 89 GLU A N 1
ATOM 682 C CA . GLU A 1 89 ? 76.507 2.482 -110.510 1.00 77.38 89 GLU A CA 1
ATOM 683 C C . GLU A 1 89 ? 74.999 2.221 -110.625 1.00 77.38 89 GLU A C 1
ATOM 685 O O . GLU A 1 89 ? 74.281 2.287 -109.625 1.00 77.38 89 GLU A O 1
ATOM 690 N N . VAL A 1 90 ? 74.520 1.808 -111.802 1.00 74.50 90 VAL A N 1
ATOM 691 C CA . VAL A 1 90 ? 73.130 1.359 -111.988 1.00 74.50 90 VAL A CA 1
ATOM 692 C C . VAL A 1 90 ? 72.838 0.113 -111.146 1.00 74.50 90 VAL A C 1
ATOM 694 O O . VAL A 1 90 ? 71.783 0.034 -110.519 1.00 74.50 90 VAL A O 1
ATOM 697 N N . SER A 1 91 ? 73.772 -0.840 -111.065 1.00 76.44 91 SER A N 1
ATOM 698 C CA . SER A 1 91 ? 73.617 -2.045 -110.232 1.00 76.44 91 SER A CA 1
ATOM 699 C C . SER A 1 91 ? 73.583 -1.717 -108.737 1.00 76.44 91 SER A C 1
ATOM 701 O O . SER A 1 91 ? 72.802 -2.310 -107.988 1.00 76.44 91 SER A O 1
ATOM 703 N N . SER A 1 92 ? 74.383 -0.741 -108.300 1.00 81.81 92 SER A N 1
ATOM 704 C CA . SER A 1 92 ? 74.366 -0.227 -106.928 1.00 81.81 92 SER A CA 1
ATOM 705 C C . SER A 1 92 ? 73.017 0.421 -106.597 1.00 81.81 92 SER A C 1
ATOM 707 O O . SER A 1 92 ? 72.366 0.029 -105.627 1.00 81.81 92 SER A O 1
ATOM 709 N N . GLN A 1 93 ? 72.513 1.305 -107.465 1.00 79.62 93 GLN A N 1
ATOM 710 C CA . GLN A 1 93 ? 71.190 1.926 -107.306 1.00 79.62 93 GLN A CA 1
ATOM 711 C C . GLN A 1 93 ? 70.051 0.893 -107.341 1.00 79.62 93 GLN A C 1
ATOM 713 O O . GLN A 1 93 ? 69.087 0.990 -106.578 1.00 79.62 93 GLN A O 1
ATOM 718 N N . LEU A 1 94 ? 70.157 -0.139 -108.183 1.00 76.69 94 LEU A N 1
ATOM 719 C CA . LEU A 1 94 ? 69.192 -1.240 -108.222 1.00 76.69 94 LEU A CA 1
ATOM 720 C C . LEU A 1 94 ? 69.217 -2.063 -106.920 1.00 76.69 94 LEU A C 1
ATOM 722 O O . LEU A 1 94 ? 68.183 -2.523 -106.437 1.00 76.69 94 LEU A O 1
ATOM 726 N N . THR A 1 95 ? 70.393 -2.222 -106.315 1.00 82.00 95 THR A N 1
ATOM 727 C CA . THR A 1 95 ? 70.548 -2.911 -105.028 1.00 82.00 95 THR A CA 1
ATOM 728 C C . THR A 1 95 ? 69.977 -2.078 -103.881 1.00 82.00 95 THR A C 1
ATOM 730 O O . THR A 1 95 ? 69.250 -2.607 -103.038 1.00 82.00 95 THR A O 1
ATOM 733 N N . GLU A 1 96 ? 70.228 -0.769 -103.875 1.00 83.50 96 GLU A N 1
ATOM 734 C CA . GLU A 1 96 ? 69.669 0.165 -102.896 1.00 83.50 96 GLU A CA 1
ATOM 735 C C . GLU A 1 96 ? 68.137 0.218 -102.983 1.00 83.50 96 GLU A C 1
ATOM 737 O O . GLU A 1 96 ? 67.456 0.035 -101.976 1.00 83.50 96 GLU A O 1
ATOM 742 N N . THR A 1 97 ? 67.575 0.347 -104.189 1.00 76.06 97 THR A N 1
ATOM 743 C CA . THR A 1 97 ? 66.116 0.312 -104.413 1.00 76.06 97 THR A CA 1
ATOM 744 C C . THR A 1 97 ? 65.492 -1.029 -104.018 1.00 76.06 97 THR A C 1
ATOM 746 O O . THR A 1 97 ? 64.416 -1.069 -103.422 1.00 76.06 97 THR A O 1
ATOM 749 N N . LYS A 1 98 ? 66.174 -2.155 -104.261 1.00 78.69 98 LYS A N 1
ATOM 750 C CA . LYS A 1 98 ? 65.730 -3.471 -103.777 1.00 78.69 98 LYS A CA 1
ATOM 751 C C . LYS A 1 98 ? 65.707 -3.538 -102.247 1.00 78.69 98 LYS A C 1
ATOM 753 O O . LYS A 1 98 ? 64.782 -4.120 -101.675 1.00 78.69 98 LYS A O 1
ATOM 758 N N . ASN A 1 99 ? 66.697 -2.952 -101.577 1.00 84.81 99 ASN A N 1
ATOM 759 C CA . ASN A 1 99 ? 66.769 -2.921 -100.117 1.00 84.81 99 ASN A CA 1
ATOM 760 C C . ASN A 1 99 ? 65.711 -1.990 -99.508 1.00 84.81 99 ASN A C 1
ATOM 762 O O . ASN A 1 99 ? 65.059 -2.375 -98.536 1.00 84.81 99 ASN A O 1
ATOM 766 N N . THR A 1 100 ? 65.459 -0.824 -100.106 1.00 81.69 100 THR A N 1
ATOM 767 C CA . THR A 1 100 ? 64.380 0.072 -99.661 1.00 81.69 100 THR A CA 1
ATOM 768 C C . THR A 1 100 ? 63.004 -0.558 -99.870 1.00 81.69 100 THR A C 1
ATOM 770 O O . THR A 1 100 ? 62.177 -0.504 -98.961 1.00 81.69 100 THR A O 1
ATOM 773 N N . LEU A 1 101 ? 62.773 -1.260 -100.988 1.00 80.00 101 LEU A N 1
ATOM 774 C CA . LEU A 1 101 ? 61.544 -2.031 -101.221 1.00 80.00 101 LEU A CA 1
ATOM 775 C C . LEU A 1 101 ? 61.352 -3.156 -100.192 1.00 80.00 101 LEU A C 1
ATOM 777 O O . LEU A 1 101 ? 60.235 -3.361 -99.715 1.00 80.00 101 LEU A O 1
ATOM 781 N N . LYS A 1 102 ? 62.421 -3.865 -99.800 1.00 86.62 102 LYS A N 1
ATOM 782 C CA . LYS A 1 102 ? 62.367 -4.844 -98.696 1.00 86.62 102 LYS A CA 1
ATOM 783 C C . LYS A 1 102 ? 62.004 -4.178 -97.365 1.00 86.62 102 LYS A C 1
ATOM 785 O O . LYS A 1 102 ? 61.146 -4.692 -96.650 1.00 86.62 102 LYS A O 1
ATOM 790 N N . GLY A 1 103 ? 62.608 -3.030 -97.056 1.00 89.62 103 GLY A N 1
ATOM 791 C CA . GLY A 1 103 ? 62.282 -2.246 -95.863 1.00 89.62 103 GLY A CA 1
ATOM 792 C C . GLY A 1 103 ? 60.824 -1.777 -95.849 1.00 89.62 103 GLY A C 1
ATOM 793 O O . GLY A 1 103 ? 60.157 -1.869 -94.821 1.00 89.62 103 GLY A O 1
ATOM 794 N N . PHE A 1 104 ? 60.299 -1.346 -96.997 1.00 85.00 104 PHE A N 1
ATOM 795 C CA . PHE A 1 104 ? 58.905 -0.930 -97.140 1.00 85.00 104 PHE A CA 1
ATOM 796 C C . PHE A 1 104 ? 57.937 -2.102 -96.956 1.00 85.00 104 PHE A C 1
ATOM 798 O O . PHE A 1 104 ? 56.974 -1.980 -96.204 1.00 85.00 104 PHE A O 1
ATOM 805 N N . ARG A 1 105 ? 58.232 -3.265 -97.557 1.00 88.06 105 ARG A N 1
ATOM 806 C CA . ARG A 1 105 ? 57.460 -4.500 -97.334 1.00 88.06 105 ARG A CA 1
ATOM 807 C C . ARG A 1 105 ? 57.395 -4.866 -95.853 1.00 88.06 105 ARG A C 1
ATOM 809 O O . ARG A 1 105 ? 56.308 -5.125 -95.356 1.00 88.06 105 ARG A O 1
ATOM 816 N N . SER A 1 106 ? 58.526 -4.824 -95.147 1.00 91.88 106 SER A N 1
ATOM 817 C CA . SER A 1 106 ? 58.574 -5.095 -93.702 1.00 91.88 106 SER A CA 1
ATOM 818 C C . SER A 1 106 ? 57.698 -4.122 -92.900 1.00 91.88 106 SER A C 1
ATOM 820 O O . SER A 1 106 ? 56.897 -4.546 -92.069 1.00 91.88 106 SER A O 1
ATOM 822 N N . LYS A 1 107 ? 57.768 -2.820 -93.206 1.00 90.19 107 LYS A N 1
ATOM 823 C CA . LYS A 1 107 ? 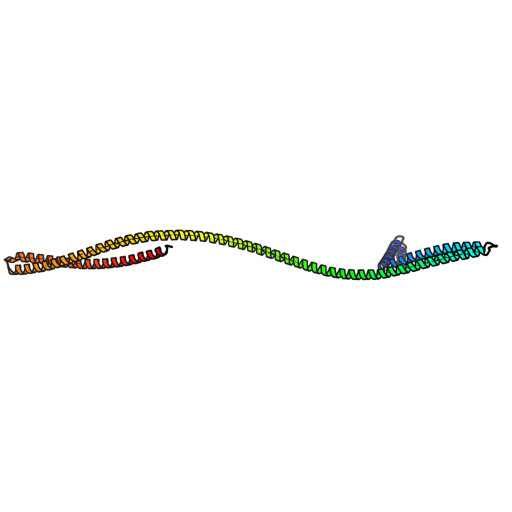56.926 -1.806 -92.554 1.00 90.19 107 LYS A CA 1
ATOM 824 C C . LYS A 1 107 ? 55.435 -1.989 -92.850 1.00 90.19 107 LYS A C 1
ATOM 826 O O . LYS A 1 107 ? 54.642 -1.834 -91.933 1.00 90.19 107 LYS A O 1
ATOM 831 N N . ILE A 1 108 ? 55.045 -2.349 -94.078 1.00 92.00 108 ILE A N 1
ATOM 832 C CA . ILE A 1 108 ? 53.643 -2.673 -94.408 1.00 92.00 108 ILE A CA 1
ATOM 833 C C . ILE A 1 108 ? 53.162 -3.864 -93.577 1.00 92.00 108 ILE A C 1
ATOM 835 O O . ILE A 1 108 ? 52.073 -3.810 -93.014 1.00 92.00 108 ILE A O 1
ATOM 839 N N . THR A 1 109 ? 53.971 -4.920 -93.463 1.00 93.88 109 THR A N 1
ATOM 840 C CA . THR A 1 109 ? 53.625 -6.079 -92.630 1.00 93.88 109 THR A CA 1
ATOM 841 C C . THR A 1 109 ? 53.459 -5.681 -91.164 1.00 93.88 109 THR A C 1
ATOM 843 O O . THR A 1 109 ? 52.486 -6.089 -90.537 1.00 93.88 109 THR A O 1
ATOM 846 N N . ALA A 1 110 ? 54.350 -4.838 -90.630 1.00 93.75 110 ALA A N 1
ATOM 847 C CA . ALA A 1 110 ? 54.225 -4.316 -89.270 1.00 93.75 110 ALA A CA 1
ATOM 848 C C . ALA A 1 110 ? 52.951 -3.471 -89.086 1.00 93.75 110 ALA A C 1
ATOM 850 O O . ALA A 1 110 ? 52.244 -3.647 -88.100 1.00 93.75 110 ALA A O 1
ATOM 851 N N . VAL A 1 111 ? 52.615 -2.604 -90.049 1.00 92.81 111 VAL A N 1
ATOM 852 C CA . VAL A 1 111 ? 51.369 -1.819 -90.028 1.00 92.81 111 VAL A CA 1
ATOM 853 C C . VAL A 1 111 ? 50.147 -2.735 -90.049 1.00 92.81 111 VAL A C 1
ATOM 855 O O . VAL A 1 111 ? 49.254 -2.546 -89.231 1.00 92.81 111 VAL A O 1
ATOM 858 N N . ASN A 1 112 ? 50.124 -3.757 -90.908 1.00 92.19 112 ASN A N 1
ATOM 859 C CA . ASN A 1 112 ? 49.030 -4.731 -90.951 1.00 92.19 112 ASN A CA 1
ATOM 860 C C . ASN A 1 112 ? 48.874 -5.474 -89.618 1.00 92.19 112 ASN A C 1
ATOM 862 O O . ASN A 1 112 ? 47.754 -5.639 -89.142 1.00 92.19 112 ASN A O 1
ATOM 866 N N . MET A 1 113 ? 49.985 -5.877 -88.993 1.00 93.88 113 MET A N 1
ATOM 867 C CA . MET A 1 113 ? 49.970 -6.538 -87.686 1.00 93.88 113 MET A CA 1
ATOM 868 C C . MET A 1 113 ? 49.417 -5.616 -86.591 1.00 93.88 113 MET A C 1
ATOM 870 O O . MET A 1 113 ? 48.557 -6.030 -85.820 1.00 93.88 113 MET A O 1
ATOM 874 N N . ILE A 1 114 ? 49.844 -4.351 -86.567 1.00 94.06 114 ILE A N 1
ATOM 875 C CA . ILE A 1 114 ? 49.321 -3.343 -85.635 1.00 94.06 114 ILE A CA 1
ATOM 876 C C . ILE A 1 114 ? 47.830 -3.091 -85.885 1.00 94.06 114 ILE A C 1
ATOM 878 O O . ILE A 1 114 ? 47.066 -2.978 -84.934 1.00 94.06 114 ILE A O 1
ATOM 882 N N . SER A 1 115 ? 47.388 -3.021 -87.144 1.00 94.19 115 SER A N 1
ATOM 883 C CA . SER A 1 115 ? 45.969 -2.851 -87.477 1.00 94.19 115 SER A CA 1
ATOM 884 C C . SER A 1 115 ? 45.121 -4.033 -87.013 1.00 94.19 115 SER A C 1
ATOM 886 O O . SER A 1 115 ? 44.046 -3.811 -86.466 1.00 94.19 115 SER A O 1
ATOM 888 N N . MET A 1 116 ? 45.604 -5.269 -87.173 1.00 93.38 116 MET A N 1
ATOM 889 C CA . MET A 1 116 ? 44.932 -6.459 -86.637 1.00 93.38 116 MET A CA 1
ATOM 890 C C . MET A 1 116 ? 44.844 -6.403 -85.108 1.00 93.38 116 MET A C 1
ATOM 892 O O . MET A 1 116 ? 43.759 -6.530 -84.552 1.00 93.38 116 MET A O 1
ATOM 896 N N . GLN A 1 117 ? 45.954 -6.094 -84.434 1.00 94.62 117 GLN A N 1
ATOM 897 C CA . GLN A 1 117 ? 45.974 -5.940 -82.978 1.00 94.62 117 GLN A CA 1
ATOM 898 C C . GLN A 1 117 ? 45.038 -4.821 -82.493 1.00 94.62 117 GLN A C 1
ATOM 900 O O . GLN A 1 117 ? 44.413 -4.946 -81.441 1.00 94.62 117 GLN A O 1
ATOM 905 N N . LEU A 1 118 ? 44.917 -3.727 -83.249 1.00 94.12 118 LEU A N 1
ATOM 906 C CA . LEU A 1 118 ? 44.004 -2.629 -82.939 1.00 94.12 118 LEU A CA 1
ATOM 907 C C . LEU A 1 118 ? 42.538 -3.061 -83.049 1.00 94.12 118 LEU A C 1
ATOM 909 O O . LEU A 1 118 ? 41.732 -2.656 -82.211 1.00 94.12 118 LEU A O 1
ATOM 913 N N . VAL A 1 119 ? 42.194 -3.880 -84.049 1.00 94.75 119 VAL A N 1
ATOM 914 C CA . VAL A 1 119 ? 40.850 -4.461 -84.186 1.00 94.75 119 VAL A CA 1
ATOM 915 C C . VAL A 1 119 ? 40.528 -5.336 -82.976 1.00 94.75 119 VAL A C 1
ATOM 917 O O . VAL A 1 119 ? 39.488 -5.125 -82.352 1.00 94.75 119 VAL A O 1
ATOM 920 N N . ASP A 1 120 ? 41.441 -6.227 -82.584 1.00 94.19 120 ASP A N 1
ATOM 921 C CA . ASP A 1 120 ? 41.247 -7.100 -81.419 1.00 94.19 120 ASP A CA 1
ATOM 922 C C . ASP A 1 120 ? 41.118 -6.291 -80.121 1.00 94.19 120 ASP A C 1
ATOM 924 O O . ASP A 1 120 ? 40.184 -6.483 -79.346 1.00 94.19 120 ASP A O 1
ATOM 928 N N . THR A 1 121 ? 42.002 -5.311 -79.913 1.00 95.50 121 THR A N 1
ATOM 929 C CA . THR A 1 121 ? 41.964 -4.437 -78.727 1.00 95.50 121 THR A CA 1
ATOM 930 C C . THR A 1 121 ? 40.660 -3.639 -78.666 1.00 95.50 121 THR A C 1
ATOM 932 O O . THR A 1 121 ? 40.071 -3.492 -77.599 1.00 95.50 121 THR A O 1
ATOM 935 N N . SER A 1 122 ? 40.170 -3.151 -79.810 1.00 95.38 122 SER A N 1
ATOM 936 C CA . SER A 1 122 ? 38.899 -2.420 -79.883 1.00 95.38 122 SER A CA 1
ATOM 937 C C . SER A 1 122 ? 37.709 -3.314 -79.535 1.00 95.38 122 SER A C 1
ATOM 939 O O . SER A 1 122 ? 36.786 -2.859 -78.860 1.00 95.38 122 SER A O 1
ATOM 941 N N . ALA A 1 123 ? 37.735 -4.582 -79.958 1.00 94.50 123 ALA A N 1
ATOM 942 C CA . ALA A 1 123 ? 36.715 -5.560 -79.594 1.00 94.50 123 ALA A CA 1
ATOM 943 C C . ALA A 1 123 ? 36.720 -5.841 -78.081 1.00 94.50 123 ALA A C 1
ATOM 945 O O . ALA A 1 123 ? 35.656 -5.827 -77.460 1.00 94.50 123 ALA A O 1
ATOM 946 N N . THR A 1 124 ? 37.901 -6.003 -77.474 1.00 96.50 124 THR A N 1
ATOM 947 C CA . THR A 1 124 ? 38.041 -6.165 -76.017 1.00 96.50 124 THR A CA 1
ATOM 948 C C . THR A 1 124 ? 37.506 -4.951 -75.261 1.00 96.50 124 THR A C 1
ATOM 950 O O . THR A 1 124 ? 36.689 -5.111 -74.360 1.00 96.50 124 THR A O 1
ATOM 953 N N . VAL A 1 125 ? 37.876 -3.732 -75.665 1.00 95.94 125 VAL A N 1
ATOM 954 C CA . VAL A 1 125 ? 37.379 -2.494 -75.036 1.00 95.94 125 VAL A CA 1
ATOM 955 C C . VAL A 1 125 ? 35.858 -2.374 -75.155 1.00 95.94 125 VAL A C 1
ATOM 957 O O . VAL A 1 125 ? 35.196 -1.974 -74.199 1.00 95.94 125 VAL A O 1
ATOM 960 N N . ALA A 1 126 ? 35.277 -2.731 -76.305 1.00 95.00 126 ALA A N 1
ATOM 961 C CA . ALA A 1 126 ? 33.827 -2.719 -76.483 1.00 95.00 126 ALA A CA 1
ATOM 962 C C . ALA A 1 126 ? 33.127 -3.716 -75.544 1.00 95.00 126 ALA A C 1
ATOM 964 O O . ALA A 1 126 ? 32.100 -3.385 -74.946 1.00 95.00 126 ALA A O 1
ATOM 965 N N . TYR A 1 127 ? 33.701 -4.911 -75.379 1.00 95.88 127 TYR A N 1
ATOM 966 C CA . TYR A 1 127 ? 33.204 -5.917 -74.443 1.00 95.88 127 TYR A CA 1
ATOM 967 C C . TYR A 1 127 ? 33.297 -5.436 -72.986 1.00 95.88 127 TYR A C 1
ATOM 969 O O . TYR A 1 127 ? 32.292 -5.436 -72.276 1.00 95.88 127 TYR A O 1
ATOM 977 N N . GLU A 1 128 ? 34.460 -4.942 -72.556 1.00 96.88 128 GLU A N 1
ATOM 978 C CA . GLU A 1 128 ? 34.676 -4.420 -71.198 1.00 96.88 128 GLU A CA 1
ATOM 979 C C . GLU A 1 128 ? 33.786 -3.209 -70.887 1.00 96.88 128 GLU A C 1
ATOM 981 O O . GLU A 1 128 ? 33.241 -3.093 -69.788 1.00 96.88 128 GLU A O 1
ATOM 986 N N . SER A 1 129 ? 33.575 -2.321 -71.862 1.00 96.12 129 SER A N 1
ATOM 987 C CA . SER A 1 129 ? 32.650 -1.192 -71.727 1.00 96.12 129 SER A CA 1
ATOM 988 C C . SER A 1 129 ? 31.205 -1.666 -71.556 1.00 96.12 129 SER A C 1
ATOM 990 O O . SER A 1 129 ? 30.482 -1.137 -70.708 1.00 96.12 129 SER A O 1
ATOM 992 N N . SER A 1 130 ? 30.787 -2.699 -72.297 1.00 95.50 130 SER A N 1
ATOM 993 C CA . SER A 1 130 ? 29.465 -3.307 -72.125 1.00 95.50 130 SER A CA 1
ATOM 994 C C . SER A 1 130 ? 29.295 -3.934 -70.738 1.00 95.50 130 SER A C 1
ATOM 996 O O . SER A 1 130 ? 28.235 -3.775 -70.134 1.00 95.50 130 SER A O 1
ATOM 998 N N . GLU A 1 131 ? 30.306 -4.633 -70.220 1.00 96.25 131 GLU A N 1
ATOM 999 C CA . GLU A 1 131 ? 30.268 -5.214 -68.868 1.00 96.25 131 GLU A CA 1
ATOM 1000 C C . GLU A 1 131 ? 30.261 -4.135 -67.774 1.00 96.25 131 GLU A C 1
ATOM 1002 O O . GLU A 1 131 ? 29.519 -4.232 -66.791 1.00 96.25 131 GLU A O 1
ATOM 1007 N N . THR A 1 132 ? 31.008 -3.049 -67.978 1.00 96.12 132 THR A N 1
ATOM 1008 C CA . THR A 1 132 ? 31.003 -1.884 -67.081 1.00 96.12 132 THR A CA 1
ATOM 1009 C C . THR A 1 132 ? 29.618 -1.236 -67.026 1.00 96.12 132 THR A C 1
ATOM 1011 O O . THR A 1 132 ? 29.133 -0.918 -65.942 1.00 96.12 132 THR A O 1
ATOM 1014 N N . ASN A 1 133 ? 28.930 -1.105 -68.166 1.00 95.81 133 ASN A N 1
ATOM 1015 C CA . ASN A 1 133 ? 27.566 -0.568 -68.211 1.00 95.81 133 ASN A CA 1
ATOM 1016 C C . ASN A 1 133 ? 26.567 -1.432 -67.429 1.00 95.81 133 ASN A C 1
ATOM 1018 O O . ASN A 1 133 ? 25.724 -0.886 -66.719 1.00 95.81 133 ASN A O 1
ATOM 1022 N N . LYS A 1 134 ? 26.680 -2.766 -67.498 1.00 95.44 134 LYS A N 1
ATOM 1023 C CA . LYS A 1 134 ? 25.851 -3.663 -66.672 1.00 95.44 134 LYS A CA 1
ATOM 1024 C C . LYS A 1 134 ? 26.126 -3.465 -65.183 1.00 95.44 134 LYS A C 1
ATOM 1026 O O . LYS A 1 134 ? 25.194 -3.390 -64.389 1.00 95.44 134 LYS A O 1
ATOM 1031 N N . SER A 1 135 ? 27.398 -3.345 -64.804 1.00 96.75 135 SER A N 1
ATOM 1032 C CA . SER A 1 135 ? 27.793 -3.078 -63.413 1.00 96.75 135 SER A CA 1
ATOM 1033 C C . SER A 1 135 ? 27.228 -1.748 -62.902 1.00 96.75 135 SER A C 1
ATOM 1035 O O . SER A 1 135 ? 26.733 -1.684 -61.779 1.00 96.75 135 SER A O 1
ATOM 1037 N N . LEU A 1 136 ? 27.231 -0.706 -63.739 1.00 95.88 136 LEU A N 1
ATOM 1038 C CA . LEU A 1 136 ? 26.613 0.581 -63.415 1.00 95.88 136 LEU A CA 1
ATOM 1039 C C . LEU A 1 136 ? 25.097 0.462 -63.213 1.00 95.88 136 LEU A C 1
ATOM 1041 O O . LEU A 1 136 ? 24.574 1.061 -62.280 1.00 95.88 136 LEU A O 1
ATOM 1045 N N . GLU A 1 137 ? 24.401 -0.343 -64.019 1.00 95.81 137 GLU A N 1
ATOM 1046 C CA . GLU A 1 137 ? 22.964 -0.588 -63.835 1.00 95.81 137 GLU A CA 1
ATOM 1047 C C . GLU A 1 137 ? 22.667 -1.241 -62.475 1.00 95.81 137 GLU A C 1
ATOM 1049 O O . GLU A 1 137 ? 21.746 -0.823 -61.768 1.00 95.81 137 GLU A O 1
ATOM 1054 N N . PHE A 1 138 ? 23.471 -2.231 -62.070 1.00 95.56 138 PHE A N 1
ATOM 1055 C CA . PHE A 1 138 ? 23.359 -2.832 -60.739 1.00 95.56 138 PHE A CA 1
ATOM 1056 C C . PHE A 1 138 ? 23.646 -1.823 -59.624 1.00 95.56 138 PHE A C 1
ATOM 1058 O O . PHE A 1 138 ? 22.921 -1.800 -58.631 1.00 95.56 138 PHE A O 1
ATOM 1065 N N . MET A 1 139 ? 24.656 -0.963 -59.790 1.00 95.75 139 MET A N 1
ATOM 1066 C CA . MET A 1 139 ? 24.947 0.099 -58.823 1.00 95.75 139 MET A CA 1
ATOM 1067 C C . MET A 1 139 ? 23.783 1.078 -58.677 1.00 95.75 139 MET A C 1
ATOM 1069 O O . MET A 1 139 ? 23.441 1.437 -57.555 1.00 95.75 139 MET A O 1
ATOM 1073 N N . THR A 1 140 ? 23.154 1.495 -59.779 1.00 96.75 140 THR A N 1
ATOM 1074 C CA . THR A 1 140 ? 21.985 2.381 -59.726 1.00 96.75 140 THR A CA 1
ATOM 1075 C C . THR A 1 140 ? 20.837 1.733 -58.956 1.00 96.75 140 THR A C 1
ATOM 1077 O O . THR A 1 140 ? 20.297 2.360 -58.052 1.00 96.75 140 THR A O 1
ATOM 1080 N N . LYS A 1 141 ? 20.533 0.454 -59.221 1.00 96.88 141 LYS A N 1
ATOM 1081 C CA . LYS A 1 141 ? 19.492 -0.279 -58.476 1.00 96.88 141 LYS A CA 1
ATOM 1082 C C . LYS A 1 141 ? 19.808 -0.376 -56.983 1.00 96.88 141 LYS A C 1
ATOM 1084 O O . LYS A 1 141 ? 18.935 -0.123 -56.161 1.00 96.88 141 LYS A O 1
ATOM 1089 N N . ALA A 1 142 ? 21.057 -0.679 -56.629 1.00 97.38 142 ALA A N 1
ATOM 1090 C CA . ALA A 1 142 ? 21.480 -0.722 -55.232 1.00 97.38 142 ALA A CA 1
ATOM 1091 C C . ALA A 1 142 ? 21.344 0.651 -54.544 1.00 97.38 142 ALA A C 1
ATOM 1093 O O . ALA A 1 142 ? 20.930 0.724 -53.392 1.00 97.38 142 ALA A O 1
ATOM 1094 N N . ILE A 1 143 ? 21.653 1.749 -55.243 1.00 97.12 143 ILE A N 1
ATOM 1095 C CA . ILE A 1 143 ? 21.473 3.114 -54.724 1.00 97.12 143 ILE A CA 1
ATOM 1096 C C . ILE A 1 143 ? 19.988 3.439 -54.506 1.00 97.12 143 ILE A C 1
ATOM 1098 O O . ILE A 1 143 ? 19.650 4.056 -53.491 1.00 97.12 143 ILE A O 1
ATOM 1102 N N . ASP A 1 144 ? 19.104 3.013 -55.410 1.00 96.19 144 ASP A N 1
ATOM 1103 C CA . ASP A 1 144 ? 17.656 3.203 -55.264 1.00 96.19 144 ASP A CA 1
ATOM 1104 C C . ASP A 1 144 ? 17.111 2.426 -54.053 1.00 96.19 144 ASP A C 1
ATOM 1106 O O . ASP A 1 144 ? 16.366 2.982 -53.242 1.00 96.19 144 ASP A O 1
ATOM 1110 N N . GLU A 1 145 ? 17.539 1.172 -53.868 1.00 97.25 145 GLU A N 1
ATOM 1111 C CA . GLU A 1 145 ? 17.186 0.354 -52.698 1.00 97.25 145 GLU A CA 1
ATOM 1112 C C . GLU A 1 145 ? 17.702 0.965 -51.390 1.00 97.25 145 GLU A C 1
ATOM 1114 O O . GLU A 1 145 ? 16.956 1.057 -50.413 1.00 97.25 145 GLU A O 1
ATOM 1119 N N . ILE A 1 146 ? 18.951 1.447 -51.374 1.00 97.19 146 ILE A N 1
ATOM 1120 C CA . ILE A 1 146 ? 19.521 2.157 -50.221 1.00 97.19 146 ILE A CA 1
ATOM 1121 C C . ILE A 1 146 ? 18.693 3.405 -49.909 1.00 97.19 146 ILE A C 1
ATOM 1123 O O . ILE A 1 146 ? 18.353 3.641 -48.752 1.00 97.19 146 ILE A O 1
ATOM 1127 N N . SER A 1 147 ? 18.333 4.189 -50.925 1.00 96.69 147 SER A N 1
ATOM 1128 C CA . SER A 1 147 ? 17.535 5.407 -50.753 1.00 96.69 147 SER A CA 1
ATOM 1129 C C . SER A 1 147 ? 16.155 5.099 -50.167 1.00 96.69 147 SER A C 1
ATOM 1131 O O . SER A 1 147 ? 15.712 5.780 -49.241 1.00 96.69 147 SER A O 1
ATOM 1133 N N . ALA A 1 148 ? 15.499 4.035 -50.638 1.00 96.75 148 ALA A N 1
ATOM 1134 C CA . ALA A 1 148 ? 14.241 3.559 -50.067 1.00 96.75 148 ALA A CA 1
ATOM 1135 C C . ALA A 1 148 ? 14.408 3.085 -48.610 1.00 96.75 148 ALA A C 1
ATOM 1137 O O . ALA A 1 148 ? 13.592 3.429 -47.751 1.00 96.75 148 ALA A O 1
ATOM 1138 N N . GLY A 1 149 ? 15.490 2.361 -48.306 1.00 97.81 149 GLY A N 1
ATOM 1139 C CA . GLY A 1 149 ? 15.828 1.934 -46.946 1.00 97.81 149 GLY A CA 1
ATOM 1140 C C . GLY A 1 149 ? 16.054 3.109 -45.992 1.00 97.81 149 GLY A C 1
ATOM 1141 O O . GLY A 1 149 ? 15.557 3.092 -44.868 1.00 97.81 149 GLY A O 1
ATOM 1142 N N . VAL A 1 150 ? 16.722 4.172 -46.455 1.00 97.25 150 VAL A N 1
ATOM 1143 C CA . VAL A 1 150 ? 16.924 5.408 -45.680 1.00 97.25 150 VAL A CA 1
ATOM 1144 C C . VAL A 1 150 ? 15.590 6.084 -45.353 1.00 97.25 150 VAL A C 1
ATOM 1146 O O . VAL A 1 150 ? 15.403 6.530 -44.223 1.00 97.25 150 VAL A O 1
ATOM 1149 N N . ILE A 1 151 ? 14.635 6.123 -46.289 1.00 96.69 151 ILE A N 1
ATOM 1150 C CA . ILE A 1 151 ? 13.297 6.679 -46.022 1.00 96.69 151 ILE A CA 1
ATOM 1151 C C . ILE A 1 151 ? 12.564 5.849 -44.956 1.00 96.69 151 ILE A C 1
ATOM 1153 O O . ILE A 1 151 ? 11.964 6.419 -44.044 1.00 96.69 151 ILE A O 1
ATOM 1157 N N . SER A 1 152 ? 12.637 4.515 -45.030 1.00 97.38 152 SER A N 1
ATOM 1158 C CA . SER A 1 152 ? 12.042 3.640 -44.008 1.00 97.38 152 SER A CA 1
ATOM 1159 C C . SER A 1 152 ? 12.665 3.875 -42.631 1.00 97.38 152 SER A C 1
ATOM 1161 O O . SER A 1 152 ? 11.945 4.032 -41.647 1.00 97.38 152 SER A O 1
ATOM 1163 N N . LEU A 1 153 ? 13.994 3.992 -42.573 1.00 96.38 153 LEU A N 1
ATOM 1164 C CA . LEU A 1 153 ? 14.728 4.250 -41.336 1.00 96.38 153 LEU A CA 1
ATOM 1165 C C . LEU A 1 153 ? 14.315 5.576 -40.684 1.00 96.38 153 LEU A C 1
ATOM 1167 O O . LEU A 1 153 ? 14.139 5.637 -39.470 1.00 96.38 153 LEU A O 1
ATOM 1171 N N . VAL A 1 154 ? 14.123 6.637 -41.473 1.00 97.69 154 VAL A N 1
ATOM 1172 C CA . VAL A 1 154 ? 13.643 7.929 -40.953 1.00 97.69 154 VAL A CA 1
ATOM 1173 C C . VAL A 1 154 ? 12.262 7.786 -40.302 1.00 97.69 154 VAL A C 1
ATOM 1175 O O . VAL A 1 154 ? 12.041 8.339 -39.225 1.00 97.69 154 VAL A O 1
ATOM 1178 N N . ASN A 1 155 ? 11.354 7.008 -40.900 1.00 97.06 155 ASN A N 1
ATOM 1179 C CA . ASN A 1 155 ? 10.031 6.759 -40.318 1.00 97.06 155 ASN A CA 1
ATOM 1180 C C . ASN A 1 155 ? 10.114 5.954 -39.012 1.00 97.06 155 ASN A C 1
ATOM 1182 O O . ASN A 1 155 ? 9.409 6.265 -38.054 1.00 97.06 155 ASN A O 1
ATOM 1186 N N . GLU A 1 156 ? 10.983 4.943 -38.949 1.00 97.88 156 GLU A N 1
ATOM 1187 C CA . GLU A 1 156 ? 11.210 4.164 -37.725 1.00 97.88 156 GLU A CA 1
ATOM 1188 C C . GLU A 1 156 ? 11.790 5.026 -36.595 1.00 97.88 156 GLU A C 1
ATOM 1190 O O . GLU A 1 156 ? 11.372 4.895 -35.443 1.00 97.88 156 GLU A O 1
ATOM 1195 N N . ILE A 1 157 ? 12.698 5.954 -36.915 1.00 97.62 157 ILE A N 1
ATOM 1196 C CA . ILE A 1 157 ? 13.251 6.912 -35.948 1.00 97.62 157 ILE A CA 1
ATOM 1197 C C . ILE A 1 157 ? 12.154 7.837 -35.399 1.00 97.62 157 ILE A C 1
ATOM 1199 O O . ILE A 1 157 ? 12.108 8.062 -34.190 1.00 97.62 157 ILE A O 1
ATOM 1203 N N . ASP A 1 158 ? 11.244 8.332 -36.245 1.00 96.94 158 ASP A N 1
ATOM 1204 C CA . ASP A 1 158 ? 10.109 9.159 -35.804 1.00 96.94 158 ASP A CA 1
ATOM 1205 C C . ASP A 1 158 ? 9.162 8.383 -34.871 1.00 96.94 158 ASP A C 1
ATOM 1207 O O . ASP A 1 158 ? 8.751 8.887 -33.822 1.00 96.94 158 ASP A O 1
ATOM 1211 N N . MET A 1 159 ? 8.868 7.118 -35.197 1.00 97.56 159 MET A N 1
ATOM 1212 C CA . MET A 1 159 ? 8.084 6.241 -34.320 1.00 97.56 159 MET A CA 1
ATOM 1213 C C . MET A 1 159 ? 8.785 5.997 -32.982 1.00 97.56 159 MET A C 1
ATOM 1215 O O . MET A 1 159 ? 8.147 6.078 -31.934 1.00 97.56 159 MET A O 1
ATOM 1219 N N . CYS A 1 160 ? 10.095 5.740 -33.004 1.00 97.62 160 CYS A N 1
ATOM 1220 C CA . CYS A 1 160 ? 10.892 5.553 -31.797 1.00 97.62 160 CYS A CA 1
ATOM 1221 C C . CYS A 1 160 ? 10.865 6.811 -30.915 1.00 97.62 160 CYS A C 1
ATOM 1223 O O . CYS A 1 160 ? 10.650 6.709 -29.709 1.00 97.62 160 CYS A O 1
ATOM 1225 N N . SER A 1 161 ? 10.983 8.002 -31.514 1.00 97.94 161 SER A N 1
ATOM 1226 C CA . SER A 1 161 ? 10.873 9.276 -30.793 1.00 97.94 161 SER A CA 1
ATOM 1227 C C . SER A 1 161 ? 9.519 9.419 -30.094 1.00 97.94 161 SER A C 1
ATOM 1229 O O . SER A 1 161 ? 9.477 9.733 -28.907 1.00 97.94 161 SER A O 1
ATOM 1231 N N . LYS A 1 162 ? 8.414 9.117 -30.787 1.00 97.75 162 LYS A N 1
ATOM 1232 C CA . LYS A 1 162 ? 7.064 9.153 -30.195 1.00 97.75 162 LYS A CA 1
ATOM 1233 C C . LYS A 1 162 ? 6.911 8.165 -29.040 1.00 97.75 162 LYS A C 1
ATOM 1235 O O . LYS A 1 162 ? 6.359 8.515 -28.003 1.00 97.75 162 LYS A O 1
ATOM 1240 N N . MET A 1 163 ? 7.445 6.952 -29.184 1.00 98.06 163 MET A N 1
ATOM 1241 C CA . MET A 1 163 ? 7.443 5.965 -28.100 1.00 98.06 163 MET A CA 1
ATOM 1242 C C . MET A 1 163 ? 8.253 6.432 -26.884 1.00 98.06 163 MET A C 1
ATOM 1244 O O . MET A 1 163 ? 7.873 6.135 -25.753 1.00 98.06 163 MET A O 1
ATOM 1248 N N . MET A 1 164 ? 9.355 7.163 -27.090 1.00 97.38 164 MET A N 1
ATOM 1249 C CA . MET A 1 164 ? 10.129 7.750 -25.991 1.00 97.38 164 MET A CA 1
ATOM 1250 C C . MET A 1 164 ? 9.357 8.863 -25.270 1.00 97.38 164 MET A C 1
ATOM 1252 O O . MET A 1 164 ? 9.411 8.935 -24.040 1.00 97.38 164 MET A O 1
ATOM 1256 N N . ASP A 1 165 ? 8.603 9.686 -26.001 1.00 97.81 165 ASP A N 1
ATOM 1257 C CA . ASP A 1 165 ? 7.730 10.706 -25.408 1.00 97.81 165 ASP A CA 1
ATOM 1258 C C . ASP A 1 165 ? 6.601 10.071 -24.578 1.00 97.81 165 ASP A C 1
ATOM 1260 O O . ASP A 1 165 ? 6.385 10.456 -23.423 1.00 97.81 165 ASP A O 1
ATOM 1264 N N . ASP A 1 166 ? 5.944 9.036 -25.110 1.00 98.00 166 ASP A N 1
ATOM 1265 C CA . ASP A 1 166 ? 4.917 8.274 -24.385 1.00 98.00 166 ASP A CA 1
ATOM 1266 C C . ASP A 1 166 ? 5.495 7.608 -23.128 1.00 98.00 166 ASP A C 1
ATOM 1268 O O . ASP A 1 166 ? 4.907 7.677 -22.042 1.00 98.00 166 ASP A O 1
ATOM 1272 N N . LEU A 1 167 ? 6.687 7.010 -23.237 1.00 97.44 167 LEU A N 1
ATOM 1273 C CA . LEU A 1 167 ? 7.396 6.419 -22.104 1.00 97.44 167 LEU A CA 1
ATOM 1274 C C . LEU A 1 167 ? 7.688 7.463 -21.018 1.00 97.44 167 LEU A C 1
ATOM 1276 O O . LEU A 1 167 ? 7.469 7.196 -19.834 1.00 97.44 167 LEU A O 1
ATOM 1280 N N . SER A 1 168 ? 8.130 8.661 -21.400 1.00 98.19 168 SER A N 1
ATOM 1281 C CA . SER A 1 168 ? 8.342 9.780 -20.476 1.00 98.19 168 SER A CA 1
ATOM 1282 C C . SER A 1 168 ? 7.041 10.182 -19.762 1.00 98.19 168 SER A C 1
ATOM 1284 O O . SER A 1 168 ? 7.015 10.351 -18.537 1.00 98.19 168 SER A O 1
ATOM 1286 N N . GLY A 1 169 ? 5.922 10.242 -20.492 1.00 98.31 169 GLY A N 1
ATOM 1287 C CA . GLY A 1 169 ? 4.591 10.474 -19.921 1.00 98.31 169 GLY A CA 1
ATOM 1288 C C . GLY A 1 169 ? 4.175 9.399 -18.908 1.00 98.31 169 GLY A C 1
ATOM 1289 O O . GLY A 1 169 ? 3.678 9.710 -17.816 1.00 98.31 169 GLY A O 1
ATOM 1290 N N . HIS A 1 170 ? 4.437 8.129 -19.219 1.00 98.06 170 HIS A N 1
ATOM 1291 C CA . HIS A 1 170 ? 4.186 7.019 -18.303 1.00 98.06 170 HIS A CA 1
ATOM 1292 C C . HIS A 1 170 ? 5.064 7.079 -17.050 1.00 98.06 170 HIS A C 1
ATOM 1294 O O . HIS A 1 170 ? 4.546 6.879 -15.950 1.00 98.06 170 HIS A O 1
ATOM 1300 N N . ILE A 1 171 ? 6.349 7.428 -17.173 1.00 98.25 171 ILE A N 1
ATOM 1301 C CA . ILE A 1 171 ? 7.252 7.612 -16.025 1.00 98.25 171 ILE A CA 1
ATOM 1302 C C . ILE A 1 171 ? 6.717 8.698 -15.082 1.00 98.25 171 ILE A C 1
ATOM 1304 O O . ILE A 1 171 ? 6.644 8.479 -13.871 1.00 98.25 171 ILE A O 1
ATOM 1308 N N . ASN A 1 172 ? 6.266 9.834 -15.621 1.00 97.94 172 ASN A N 1
ATOM 1309 C CA . ASN A 1 172 ? 5.673 10.910 -14.819 1.00 97.94 172 ASN A CA 1
ATOM 1310 C C . ASN A 1 172 ? 4.380 10.469 -14.117 1.00 97.94 172 ASN A C 1
ATOM 1312 O O . ASN A 1 172 ? 4.161 10.781 -12.944 1.00 97.94 172 ASN A O 1
ATOM 1316 N N . THR A 1 173 ? 3.544 9.687 -14.803 1.00 98.31 173 THR A N 1
ATOM 1317 C CA . THR A 1 173 ? 2.314 9.125 -14.225 1.00 98.31 173 THR A CA 1
ATOM 1318 C C . THR A 1 173 ? 2.627 8.175 -13.069 1.00 98.31 173 THR A C 1
ATOM 1320 O O . THR A 1 173 ? 2.025 8.277 -11.996 1.00 98.31 173 THR A O 1
ATOM 1323 N N . VAL A 1 174 ? 3.598 7.276 -13.256 1.00 98.19 174 VAL A N 1
ATOM 1324 C CA . VAL A 1 174 ? 4.068 6.353 -12.215 1.00 98.19 174 VAL A CA 1
ATOM 1325 C C . VAL A 1 174 ? 4.628 7.130 -11.026 1.00 98.19 174 VAL A C 1
ATOM 1327 O O . VAL A 1 174 ? 4.271 6.832 -9.887 1.00 98.19 174 VAL A O 1
ATOM 1330 N N . HIS A 1 175 ? 5.431 8.169 -11.266 1.00 97.81 175 HIS A N 1
ATOM 1331 C CA . HIS A 1 175 ? 5.955 9.027 -10.206 1.00 97.81 175 HIS A CA 1
ATOM 1332 C C . HIS A 1 175 ? 4.833 9.676 -9.379 1.00 97.81 175 HIS A C 1
ATOM 1334 O O . HIS A 1 175 ? 4.843 9.588 -8.149 1.00 97.81 175 HIS A O 1
ATOM 1340 N N . GLY A 1 176 ? 3.817 10.249 -10.035 1.00 98.19 176 GLY A N 1
ATOM 1341 C CA . GLY A 1 176 ? 2.649 10.814 -9.352 1.00 98.19 176 GLY A CA 1
ATOM 1342 C C . GLY A 1 176 ? 1.881 9.774 -8.525 1.00 98.19 176 GLY A C 1
ATOM 1343 O O . GLY A 1 176 ? 1.498 10.038 -7.384 1.00 98.19 176 GLY A O 1
ATOM 1344 N N . LYS A 1 177 ? 1.720 8.551 -9.047 1.00 98.25 177 LYS A N 1
ATOM 1345 C CA . LYS A 1 177 ? 1.076 7.441 -8.322 1.00 98.25 177 LYS A CA 1
ATOM 1346 C C . LYS A 1 177 ? 1.881 6.956 -7.116 1.00 98.25 177 LYS A C 1
ATOM 1348 O O . LYS A 1 177 ? 1.288 6.600 -6.093 1.00 98.25 177 LYS A O 1
ATOM 1353 N N . PHE A 1 178 ? 3.209 6.984 -7.192 1.00 97.69 178 PHE A N 1
ATOM 1354 C CA . PHE A 1 178 ? 4.073 6.704 -6.046 1.00 97.69 178 PHE A CA 1
ATOM 1355 C C . PHE A 1 178 ? 3.928 7.761 -4.950 1.00 97.69 178 PHE A C 1
ATOM 1357 O O . PHE A 1 178 ? 3.804 7.403 -3.779 1.00 97.69 178 PHE A O 1
ATOM 1364 N N . GLN A 1 179 ? 3.869 9.047 -5.308 1.00 97.81 179 GLN A N 1
ATOM 1365 C CA . GLN A 1 179 ? 3.627 10.120 -4.337 1.00 97.81 179 GLN A CA 1
ATOM 1366 C C . GLN A 1 179 ? 2.253 9.980 -3.661 1.00 97.81 179 GLN A C 1
ATOM 1368 O O . GLN A 1 179 ? 2.155 10.080 -2.437 1.00 97.81 179 GLN A O 1
ATOM 1373 N N . GLU A 1 180 ? 1.200 9.678 -4.431 1.00 98.12 180 GLU A N 1
ATOM 1374 C CA . GLU A 1 180 ? -0.147 9.423 -3.899 1.00 98.12 180 GLU A CA 1
ATOM 1375 C C . GLU A 1 180 ? -0.145 8.246 -2.908 1.00 98.12 180 GLU A C 1
ATOM 1377 O O . GLU A 1 180 ? -0.697 8.343 -1.810 1.00 98.12 180 GLU A O 1
ATOM 1382 N N . THR A 1 181 ? 0.523 7.146 -3.267 1.00 98.12 181 THR A N 1
ATOM 1383 C CA . THR A 1 181 ? 0.687 5.970 -2.400 1.00 98.12 181 THR A CA 1
ATOM 1384 C C . THR A 1 181 ? 1.430 6.318 -1.113 1.00 98.12 181 THR A C 1
ATOM 1386 O O . THR A 1 181 ? 0.995 5.924 -0.034 1.00 98.12 181 THR A O 1
ATOM 1389 N N . ASN A 1 182 ? 2.504 7.105 -1.195 1.00 97.88 182 ASN A N 1
ATOM 1390 C CA . ASN A 1 182 ? 3.275 7.507 -0.020 1.00 97.88 182 ASN A CA 1
ATOM 1391 C C . ASN A 1 182 ? 2.434 8.352 0.957 1.00 97.88 182 ASN A C 1
ATOM 1393 O O . ASN A 1 182 ? 2.465 8.139 2.169 1.00 97.88 182 ASN A O 1
ATOM 1397 N N . ASN A 1 183 ? 1.598 9.251 0.430 1.00 97.88 183 ASN A N 1
ATOM 1398 C CA . ASN A 1 183 ? 0.656 10.0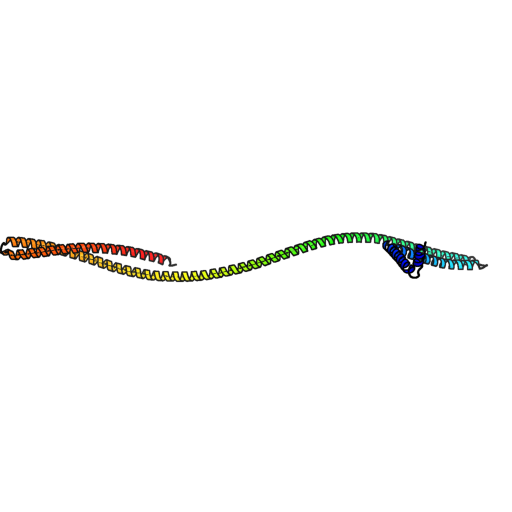22 1.242 1.00 97.88 183 ASN A CA 1
ATOM 1399 C C . ASN A 1 183 ? -0.389 9.122 1.921 1.00 97.88 183 ASN A C 1
ATOM 1401 O O . ASN A 1 183 ? -0.684 9.305 3.103 1.00 97.88 183 ASN A O 1
ATOM 1405 N N . LYS A 1 184 ? -0.910 8.112 1.2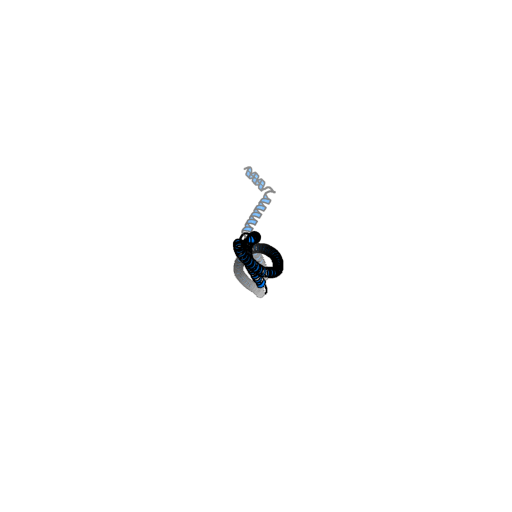10 1.00 97.94 184 LYS A N 1
ATOM 1406 C CA . LYS A 1 184 ? -1.839 7.123 1.786 1.00 97.94 184 LYS A CA 1
ATOM 1407 C C . LYS A 1 184 ? -1.184 6.283 2.883 1.00 97.94 184 LYS A C 1
ATOM 1409 O O . LYS A 1 184 ? -1.819 6.038 3.902 1.00 97.94 184 LYS A O 1
ATOM 1414 N N . ILE A 1 185 ? 0.079 5.887 2.718 1.00 98.00 185 ILE A N 1
ATOM 1415 C CA . ILE A 1 185 ? 0.836 5.162 3.751 1.00 98.00 185 ILE A CA 1
ATOM 1416 C C . ILE A 1 185 ? 0.972 6.013 5.018 1.00 98.00 185 ILE A C 1
ATOM 1418 O O . ILE A 1 185 ? 0.726 5.513 6.114 1.00 98.00 185 ILE A O 1
ATOM 1422 N N . ASN A 1 186 ? 1.290 7.304 4.882 1.00 97.69 186 ASN A N 1
ATOM 1423 C CA . ASN A 1 186 ? 1.360 8.212 6.029 1.00 97.69 186 ASN A CA 1
ATOM 1424 C C . ASN A 1 186 ? 0.006 8.346 6.738 1.00 97.69 186 ASN A C 1
ATOM 1426 O O . ASN A 1 186 ? -0.050 8.284 7.965 1.00 97.69 186 ASN A O 1
ATOM 1430 N N . TYR A 1 187 ? -1.089 8.450 5.980 1.00 97.88 187 TYR A N 1
ATOM 1431 C CA . TYR A 1 187 ? -2.438 8.458 6.546 1.00 97.88 187 TYR A CA 1
ATOM 1432 C C . TYR A 1 187 ? -2.753 7.164 7.313 1.00 97.88 187 TYR A C 1
ATOM 1434 O O . TYR A 1 187 ? -3.224 7.225 8.448 1.00 97.88 187 TYR A O 1
ATOM 1442 N N . ILE A 1 188 ? -2.445 5.996 6.735 1.00 97.75 188 ILE A N 1
ATOM 1443 C CA . ILE A 1 188 ? -2.629 4.690 7.389 1.00 97.75 188 ILE A CA 1
ATOM 1444 C C . ILE A 1 188 ? -1.804 4.609 8.675 1.00 97.75 188 ILE A C 1
ATOM 1446 O O . ILE A 1 188 ? -2.311 4.144 9.693 1.00 97.75 188 ILE A O 1
ATOM 1450 N N . LYS A 1 189 ? -0.557 5.092 8.658 1.00 97.25 189 LYS A N 1
ATOM 1451 C CA . LYS A 1 189 ? 0.300 5.124 9.846 1.00 97.25 189 LYS A CA 1
ATOM 1452 C C . LYS A 1 189 ? -0.337 5.948 10.967 1.00 97.25 189 LYS A C 1
ATOM 1454 O O . LYS A 1 189 ? -0.471 5.441 12.076 1.00 97.25 189 LYS A O 1
ATOM 1459 N N . SER A 1 190 ? -0.792 7.166 10.673 1.00 97.19 190 SER A N 1
ATOM 1460 C CA . SER A 1 190 ? -1.474 8.011 11.660 1.00 97.19 190 SER A CA 1
ATOM 1461 C C . SER A 1 190 ? -2.792 7.403 12.150 1.00 97.19 190 SER A C 1
ATOM 1463 O O . SER A 1 190 ? -3.098 7.476 13.338 1.00 97.19 190 SER A O 1
ATOM 1465 N N . ALA A 1 191 ? -3.570 6.773 11.265 1.00 97.00 191 ALA A N 1
ATOM 1466 C CA . ALA A 1 191 ? -4.795 6.075 11.645 1.00 97.00 191 ALA A CA 1
ATOM 1467 C C . ALA A 1 191 ? -4.508 4.893 12.584 1.00 97.00 191 ALA A C 1
ATOM 1469 O O . ALA A 1 191 ? -5.216 4.716 13.571 1.00 97.00 191 ALA A O 1
ATOM 1470 N N . ASN A 1 192 ? -3.443 4.131 12.323 1.00 96.00 192 ASN A N 1
ATOM 1471 C CA . ASN A 1 192 ? -3.020 3.026 13.178 1.00 96.00 192 ASN A CA 1
ATOM 1472 C C . ASN A 1 192 ? -2.520 3.526 14.543 1.00 96.00 192 ASN A C 1
ATOM 1474 O O . ASN A 1 192 ? -2.930 2.998 15.569 1.00 96.00 192 ASN A O 1
ATOM 1478 N N . GLU A 1 193 ? -1.706 4.585 14.581 1.00 96.00 193 GLU A N 1
ATOM 1479 C CA . GLU A 1 193 ? -1.265 5.218 15.836 1.00 96.00 193 GLU A CA 1
ATOM 1480 C C . GLU A 1 193 ? -2.451 5.712 16.680 1.00 96.00 193 GLU A C 1
ATOM 1482 O O . GLU A 1 193 ? -2.473 5.522 17.896 1.00 96.00 193 GLU A O 1
ATOM 1487 N N . ASN A 1 194 ? -3.464 6.308 16.045 1.00 95.56 194 ASN A N 1
ATOM 1488 C CA . ASN A 1 194 ? -4.690 6.714 16.730 1.00 95.56 194 ASN A CA 1
ATOM 1489 C C . ASN A 1 194 ? -5.509 5.508 17.207 1.00 95.56 194 ASN A C 1
ATOM 1491 O O . ASN A 1 194 ? -5.986 5.518 18.338 1.00 95.56 194 ASN A O 1
ATOM 1495 N N . GLY A 1 195 ? -5.630 4.463 16.385 1.00 94.12 195 GLY A N 1
ATOM 1496 C CA . GLY A 1 195 ? -6.295 3.216 16.760 1.00 94.12 195 GLY A CA 1
ATOM 1497 C C . GLY A 1 195 ? -5.650 2.560 17.981 1.00 94.12 195 GLY A C 1
ATOM 1498 O O . GLY A 1 195 ? -6.359 2.174 18.905 1.00 94.12 195 GLY A O 1
ATOM 1499 N N . GLN A 1 196 ? -4.315 2.522 18.041 1.00 91.50 196 GLN A N 1
ATOM 1500 C CA . GLN A 1 196 ? -3.580 2.011 19.203 1.00 91.50 196 GLN A CA 1
ATOM 1501 C C . GLN A 1 196 ? -3.884 2.819 20.467 1.00 91.50 196 GLN A C 1
ATOM 1503 O O . GLN A 1 196 ? -4.251 2.233 21.481 1.00 91.50 196 GLN A O 1
ATOM 1508 N N . LYS A 1 197 ? -3.852 4.158 20.390 1.00 94.19 197 LYS A N 1
ATOM 1509 C CA . LYS A 1 197 ? -4.231 5.019 21.525 1.00 94.19 197 LYS A CA 1
ATOM 1510 C C . LYS A 1 197 ? -5.665 4.770 21.991 1.00 94.19 197 LYS A C 1
ATOM 1512 O O . LYS A 1 197 ? -5.928 4.773 23.188 1.00 94.19 197 LYS A O 1
ATOM 1517 N N . SER A 1 198 ? -6.605 4.574 21.066 1.00 93.44 198 SER A N 1
ATOM 1518 C CA . SER A 1 198 ? -7.993 4.262 21.417 1.00 93.44 198 SER A CA 1
ATOM 1519 C C . SER A 1 198 ? -8.121 2.923 22.143 1.00 93.44 198 SER A C 1
ATOM 1521 O O . SER A 1 198 ? -8.924 2.827 23.068 1.00 93.44 198 SER A O 1
ATOM 1523 N N . ILE A 1 199 ? -7.327 1.916 21.767 1.00 91.38 199 ILE A N 1
ATOM 1524 C CA . ILE A 1 199 ? -7.299 0.627 22.468 1.00 91.38 199 ILE A CA 1
ATOM 1525 C C . ILE A 1 199 ? -6.673 0.776 23.860 1.00 91.38 199 ILE A C 1
ATOM 1527 O O . ILE A 1 199 ? -7.231 0.245 24.813 1.00 91.38 199 ILE A O 1
ATOM 1531 N N . ASP A 1 200 ? -5.586 1.538 24.008 1.00 90.69 200 ASP A N 1
ATOM 1532 C CA . ASP A 1 200 ? -4.966 1.785 25.321 1.00 90.69 200 ASP A CA 1
ATOM 1533 C C . ASP A 1 200 ? -5.955 2.464 26.288 1.00 90.69 200 ASP A C 1
ATOM 1535 O O . ASP A 1 200 ? -6.080 2.084 27.452 1.00 90.69 200 ASP A O 1
ATOM 1539 N N . ILE A 1 201 ? -6.731 3.434 25.788 1.00 92.94 201 ILE A N 1
ATOM 1540 C CA . ILE A 1 201 ? -7.805 4.076 26.560 1.00 92.94 201 ILE A CA 1
ATOM 1541 C C . ILE A 1 201 ? -8.909 3.066 26.906 1.00 92.94 201 ILE A C 1
ATOM 1543 O O . ILE A 1 201 ? -9.442 3.094 28.016 1.00 92.94 201 ILE A O 1
ATOM 1547 N N . LEU A 1 202 ? -9.281 2.184 25.972 1.00 91.75 202 LEU A N 1
ATOM 1548 C CA . LEU A 1 202 ? -10.296 1.157 26.211 1.00 91.75 202 LEU A CA 1
ATOM 1549 C C . LEU A 1 202 ? -9.858 0.181 27.309 1.00 91.75 202 LEU A C 1
ATOM 1551 O O . LEU A 1 202 ? -10.667 -0.146 28.174 1.00 91.75 202 LEU A O 1
ATOM 1555 N N . GLU A 1 203 ? -8.593 -0.236 27.310 1.00 90.00 203 GLU A N 1
ATOM 1556 C CA . GLU A 1 203 ? -8.005 -1.094 28.342 1.00 90.00 203 GLU A CA 1
ATOM 1557 C C . GLU A 1 203 ? -8.064 -0.425 29.723 1.00 90.00 203 GLU A C 1
ATOM 1559 O O . GLU A 1 203 ? -8.573 -1.014 30.681 1.00 90.00 203 GLU A O 1
ATOM 1564 N N . GLU A 1 204 ? -7.652 0.845 29.819 1.00 93.19 204 GLU A N 1
ATOM 1565 C CA . GLU A 1 204 ? -7.746 1.620 31.062 1.00 93.19 204 GLU A CA 1
ATOM 1566 C C . GLU A 1 204 ? -9.196 1.690 31.574 1.00 93.19 204 GLU A C 1
ATOM 1568 O O . GLU A 1 204 ? -9.471 1.474 32.761 1.00 93.19 204 GLU A O 1
ATOM 1573 N N . LYS A 1 205 ? -10.152 1.960 30.676 1.00 92.88 205 LYS A N 1
ATOM 1574 C CA . LYS A 1 205 ? -11.578 2.036 31.021 1.00 92.88 205 LYS A CA 1
ATOM 1575 C C . LYS A 1 205 ? -12.147 0.679 31.416 1.00 92.88 205 LYS A C 1
ATOM 1577 O O . LYS A 1 205 ? -12.966 0.623 32.334 1.00 92.88 205 LYS A O 1
ATOM 1582 N N . ASN A 1 206 ? -11.698 -0.408 30.795 1.00 91.38 206 ASN A N 1
ATOM 1583 C CA . ASN A 1 206 ? -12.145 -1.750 31.147 1.00 91.38 206 ASN A CA 1
ATOM 1584 C C . ASN A 1 206 ? -11.679 -2.142 32.559 1.00 91.38 206 ASN A C 1
ATOM 1586 O O . ASN A 1 206 ? -12.470 -2.636 33.367 1.00 91.38 206 ASN A O 1
ATOM 1590 N N . LEU A 1 207 ? -10.433 -1.815 32.919 1.00 91.75 207 LEU A N 1
ATOM 1591 C CA . LEU A 1 207 ? -9.921 -1.999 34.282 1.00 91.75 207 LEU A CA 1
ATOM 1592 C C . LEU A 1 207 ? -10.725 -1.191 35.315 1.00 91.75 207 LEU A C 1
ATOM 1594 O O . LEU A 1 207 ? -11.074 -1.711 36.381 1.00 91.75 207 LEU A O 1
ATOM 1598 N N . GLN A 1 208 ? -11.067 0.062 34.993 1.00 94.00 208 GLN A N 1
ATOM 1599 C CA . GLN A 1 208 ? -11.924 0.901 35.840 1.00 94.00 208 GLN A CA 1
ATOM 1600 C C . GLN A 1 208 ? -13.321 0.283 36.019 1.00 94.00 208 GLN A C 1
ATOM 1602 O O . GLN A 1 208 ? -13.804 0.188 37.151 1.00 94.00 208 GLN A O 1
ATOM 1607 N N . ASN A 1 209 ? -13.937 -0.214 34.941 1.00 93.62 209 ASN A N 1
ATOM 1608 C CA . ASN A 1 209 ? -15.236 -0.889 34.984 1.00 93.62 209 ASN A CA 1
ATOM 1609 C C . ASN A 1 209 ? -15.200 -2.158 35.846 1.00 93.62 209 ASN A C 1
ATOM 1611 O O . ASN A 1 209 ? -16.086 -2.363 36.675 1.00 93.62 209 ASN A O 1
ATOM 1615 N N . LYS A 1 210 ? -14.155 -2.982 35.711 1.00 92.31 210 LYS A N 1
ATOM 1616 C CA . LYS A 1 210 ? -13.961 -4.205 36.508 1.00 92.31 210 LYS A CA 1
ATOM 1617 C C . LYS A 1 210 ? -13.868 -3.893 38.003 1.00 92.31 210 LYS A C 1
ATOM 1619 O O . LYS A 1 210 ? -14.495 -4.562 38.824 1.00 92.31 210 LYS A O 1
ATOM 1624 N N . SER A 1 211 ? -13.127 -2.844 38.361 1.00 93.94 211 SER A N 1
ATOM 1625 C CA . SER A 1 211 ? -13.028 -2.367 39.745 1.00 93.94 211 SER A CA 1
ATOM 1626 C C . SER A 1 211 ? -14.379 -1.877 40.285 1.00 93.94 211 SER A C 1
ATOM 1628 O O . SER A 1 211 ? -14.799 -2.280 41.374 1.00 93.94 211 SER A O 1
ATOM 1630 N N . ALA A 1 212 ? -15.103 -1.068 39.504 1.00 94.75 212 ALA A N 1
ATOM 1631 C CA . ALA A 1 212 ? -16.422 -0.561 39.877 1.00 94.75 212 ALA A CA 1
ATOM 1632 C C . ALA A 1 212 ? -17.448 -1.692 40.068 1.00 94.75 212 ALA A C 1
ATOM 1634 O O . ALA A 1 212 ? -18.161 -1.708 41.073 1.00 94.75 212 ALA A O 1
ATOM 1635 N N . LEU A 1 213 ? -17.470 -2.675 39.162 1.00 94.31 213 LEU A N 1
ATOM 1636 C CA . LEU A 1 213 ? -18.337 -3.848 39.259 1.00 94.31 213 LEU A CA 1
ATOM 1637 C C . LEU A 1 213 ? -18.032 -4.678 40.512 1.00 94.31 213 LEU A C 1
ATOM 1639 O O . LEU A 1 213 ? -18.946 -5.042 41.247 1.00 94.31 213 LEU A O 1
ATOM 1643 N N . ASN A 1 214 ? -16.754 -4.938 40.799 1.00 92.62 214 ASN A N 1
ATOM 1644 C CA . ASN A 1 214 ? -16.358 -5.670 42.003 1.00 92.62 214 ASN A CA 1
ATOM 1645 C C . ASN A 1 214 ? -16.823 -4.964 43.285 1.00 92.62 214 ASN A C 1
ATOM 1647 O O . ASN A 1 214 ? -17.237 -5.624 44.239 1.00 92.62 214 ASN A O 1
ATOM 1651 N N . ASN A 1 215 ? -16.790 -3.630 43.315 1.00 95.19 215 ASN A N 1
ATOM 1652 C CA . ASN A 1 215 ? -17.326 -2.862 44.437 1.00 95.19 215 ASN A CA 1
ATOM 1653 C C . ASN A 1 215 ? -18.857 -2.951 44.518 1.00 95.19 215 ASN A C 1
ATOM 1655 O O . ASN A 1 215 ? -19.387 -3.153 45.609 1.00 95.19 215 ASN A O 1
ATOM 1659 N N . ALA A 1 216 ? -19.567 -2.877 43.389 1.00 94.06 216 ALA A N 1
ATOM 1660 C CA . ALA A 1 216 ? -21.021 -3.044 43.353 1.00 94.06 216 ALA A CA 1
ATOM 1661 C C . ALA A 1 216 ? -21.460 -4.434 43.850 1.00 94.06 216 ALA A C 1
ATOM 1663 O O . ALA A 1 216 ? -22.381 -4.531 44.659 1.00 94.06 216 ALA A O 1
ATOM 1664 N N . ILE A 1 217 ? -20.754 -5.499 43.449 1.00 92.06 217 ILE A N 1
ATOM 1665 C CA . ILE A 1 217 ? -21.002 -6.872 43.922 1.00 92.06 217 ILE A CA 1
ATOM 1666 C C . ILE A 1 217 ? -20.831 -6.965 45.442 1.00 92.06 217 ILE A C 1
ATOM 1668 O O . ILE A 1 217 ? -21.664 -7.568 46.116 1.00 92.06 217 ILE A O 1
ATOM 1672 N N . LYS A 1 218 ? -19.786 -6.343 46.009 1.00 93.50 218 LYS A N 1
ATOM 1673 C CA . LYS A 1 218 ? -19.596 -6.308 47.469 1.00 93.50 218 LYS A CA 1
ATOM 1674 C C . LYS A 1 218 ? -20.775 -5.640 48.176 1.00 93.50 218 LYS A C 1
ATOM 1676 O O . LYS A 1 218 ? -21.267 -6.192 49.153 1.00 93.50 218 LYS A O 1
ATOM 1681 N N . ILE A 1 219 ? -21.236 -4.491 47.677 1.00 94.06 219 ILE A N 1
ATOM 1682 C CA . ILE A 1 219 ? -22.375 -3.759 48.255 1.00 94.06 219 ILE A CA 1
ATOM 1683 C C . ILE A 1 219 ? -23.650 -4.608 48.194 1.00 94.06 219 ILE A C 1
ATOM 1685 O O . ILE A 1 219 ? -24.359 -4.719 49.190 1.00 94.06 219 ILE A O 1
ATOM 1689 N N . ILE A 1 220 ? -23.915 -5.252 47.055 1.00 92.62 220 ILE A N 1
ATOM 1690 C CA . ILE A 1 220 ? -25.076 -6.133 46.875 1.00 92.62 220 ILE A CA 1
ATOM 1691 C C . ILE A 1 220 ? -25.032 -7.321 47.838 1.00 92.62 220 ILE A C 1
ATOM 1693 O O . ILE A 1 220 ? -26.045 -7.635 48.452 1.00 92.62 220 ILE A O 1
ATOM 1697 N N . ASN A 1 221 ? -23.874 -7.955 48.031 1.00 91.44 221 ASN A N 1
ATOM 1698 C CA . ASN A 1 221 ? -23.760 -9.072 48.971 1.00 91.44 221 ASN A CA 1
ATOM 1699 C C . ASN A 1 221 ? -24.091 -8.648 50.410 1.00 91.44 221 ASN A C 1
ATOM 1701 O O . ASN A 1 221 ? -24.846 -9.343 51.086 1.00 91.44 221 ASN A O 1
ATOM 1705 N N . VAL A 1 222 ? -23.586 -7.488 50.848 1.00 94.00 222 VAL A N 1
ATOM 1706 C CA . VAL A 1 222 ? -23.917 -6.916 52.167 1.00 94.00 222 VAL A CA 1
ATOM 1707 C C . VAL A 1 222 ? -25.416 -6.626 52.270 1.00 94.00 222 VAL A C 1
ATOM 1709 O O . VAL A 1 222 ? -26.055 -7.008 53.246 1.00 94.00 222 VAL A O 1
ATOM 1712 N N . PHE A 1 223 ? -26.008 -6.022 51.240 1.00 93.25 223 PHE A N 1
ATOM 1713 C CA . PHE A 1 223 ? -27.438 -5.716 51.225 1.00 93.25 223 PHE A CA 1
ATOM 1714 C C . PHE A 1 223 ? -28.318 -6.980 51.264 1.00 93.25 223 PHE A C 1
ATOM 1716 O O . PHE A 1 223 ? -29.363 -6.993 51.912 1.00 93.25 223 PHE A O 1
ATOM 1723 N N . GLY A 1 224 ? -27.873 -8.079 50.647 1.00 92.19 224 GLY A N 1
ATOM 1724 C CA . GLY A 1 224 ? -28.537 -9.381 50.747 1.00 92.19 224 GLY A CA 1
ATOM 1725 C C . GLY A 1 224 ? -28.566 -9.936 52.176 1.00 92.19 224 GLY A C 1
ATOM 1726 O O . GLY A 1 224 ? -29.583 -10.487 52.607 1.00 92.19 224 GLY A O 1
ATOM 1727 N N . GLU A 1 225 ? -27.486 -9.754 52.942 1.00 93.12 225 GLU A N 1
ATOM 1728 C CA . GLU A 1 225 ? -27.464 -10.105 54.369 1.00 93.12 225 GLU A CA 1
ATOM 1729 C C . GLU A 1 225 ? -28.423 -9.225 55.185 1.00 93.12 225 GLU A C 1
ATOM 1731 O O . GLU A 1 225 ? -29.151 -9.738 56.039 1.00 93.12 225 GLU A O 1
ATOM 1736 N N . GLU A 1 226 ? -28.496 -7.924 54.892 1.00 92.94 226 GLU A N 1
ATOM 1737 C CA . GLU A 1 226 ? -29.441 -7.011 55.547 1.00 92.94 226 GLU A CA 1
ATOM 1738 C C . GLU A 1 226 ? -30.903 -7.394 55.277 1.00 92.94 226 GLU A C 1
ATOM 1740 O O . GLU A 1 226 ? -31.697 -7.464 56.218 1.00 92.94 226 GLU A O 1
ATOM 1745 N N . ILE A 1 227 ? -31.256 -7.739 54.033 1.00 92.88 227 ILE A N 1
ATOM 1746 C CA . ILE A 1 227 ? -32.597 -8.235 53.670 1.00 92.88 227 ILE A CA 1
ATOM 1747 C C . ILE A 1 227 ? -32.963 -9.475 54.498 1.00 92.88 227 ILE A C 1
ATOM 1749 O O . ILE A 1 227 ? -34.074 -9.564 55.031 1.00 92.88 227 ILE A O 1
ATOM 1753 N N . LYS A 1 228 ? -32.028 -10.421 54.655 1.00 91.38 228 LYS A N 1
ATOM 1754 C CA . LYS A 1 228 ? -32.233 -11.634 55.461 1.00 91.38 228 LYS A CA 1
ATOM 1755 C C . LYS A 1 228 ? -32.462 -11.309 56.939 1.00 91.38 228 LYS A C 1
ATOM 1757 O O . LYS A 1 228 ? -33.326 -11.921 57.571 1.00 91.38 228 LYS A O 1
ATOM 1762 N N . ASN A 1 229 ? -31.727 -10.342 57.482 1.00 93.19 229 ASN A N 1
ATOM 1763 C CA . ASN A 1 229 ? -31.910 -9.890 58.860 1.00 93.19 229 ASN A CA 1
ATOM 1764 C C . ASN A 1 229 ? -33.299 -9.264 59.053 1.00 93.19 229 ASN A C 1
ATOM 1766 O O . ASN A 1 229 ? -34.000 -9.612 60.004 1.00 93.19 229 ASN A O 1
ATOM 1770 N N . VAL A 1 230 ? -33.747 -8.410 58.126 1.00 93.12 230 VAL A N 1
ATOM 1771 C CA . VAL A 1 230 ? -35.094 -7.815 58.185 1.00 93.12 230 VAL A CA 1
ATOM 1772 C C . VAL A 1 230 ? -36.174 -8.898 58.146 1.00 93.12 230 VAL A C 1
ATOM 1774 O O . VAL A 1 230 ? -37.090 -8.869 58.964 1.00 93.12 230 VAL A O 1
ATOM 1777 N N . TRP A 1 231 ? -36.027 -9.918 57.297 1.00 91.88 231 TRP A N 1
ATOM 1778 C CA . TRP A 1 231 ? -36.921 -11.081 57.255 1.00 91.88 231 TRP A CA 1
ATOM 1779 C C . TRP A 1 231 ? -37.059 -11.805 58.600 1.00 91.88 231 TRP A C 1
ATOM 1781 O O . TRP A 1 231 ? -38.171 -12.165 59.015 1.00 91.88 231 TRP A O 1
ATOM 1791 N N . GLN A 1 232 ? -35.938 -12.013 59.296 1.00 92.94 232 GLN A N 1
ATOM 1792 C CA . GLN A 1 232 ? -35.928 -12.617 60.629 1.00 92.94 232 GLN A CA 1
ATOM 1793 C C . GLN A 1 232 ? -36.679 -11.741 61.639 1.00 92.94 232 GLN A C 1
ATOM 1795 O O . GLN A 1 232 ? -37.514 -12.258 62.384 1.00 92.94 232 GLN A O 1
ATOM 1800 N N . PHE A 1 233 ? -36.456 -10.422 61.622 1.00 92.81 233 PHE A N 1
ATOM 1801 C CA . PHE A 1 233 ? -37.167 -9.486 62.495 1.00 92.81 233 PHE A CA 1
ATOM 1802 C C . PHE A 1 233 ? -38.668 -9.428 62.196 1.00 92.81 233 PHE A C 1
ATOM 1804 O O . PHE A 1 233 ? -39.468 -9.524 63.123 1.00 92.81 233 PHE A O 1
ATOM 1811 N N . THR A 1 234 ? -39.082 -9.345 60.930 1.00 93.75 234 THR A N 1
ATOM 1812 C CA . THR A 1 234 ? -40.505 -9.332 60.550 1.00 93.75 234 THR A CA 1
ATOM 1813 C C . THR A 1 234 ? -41.212 -10.617 60.981 1.00 93.75 234 THR A C 1
ATOM 1815 O O . THR A 1 234 ? -42.325 -10.569 61.508 1.00 93.75 234 THR A O 1
ATOM 1818 N N . THR A 1 235 ? -40.555 -11.771 60.825 1.00 92.00 235 THR A N 1
ATOM 1819 C CA . THR A 1 235 ? -41.092 -13.066 61.276 1.00 92.00 235 THR A CA 1
ATOM 1820 C C . THR A 1 235 ? -41.219 -13.117 62.799 1.00 92.00 235 THR A C 1
ATOM 1822 O O . THR A 1 235 ? -42.237 -13.571 63.322 1.00 92.00 235 THR A O 1
ATOM 1825 N N . LEU A 1 236 ? -40.217 -12.609 63.522 1.00 94.62 236 LEU A N 1
ATOM 1826 C CA . LEU A 1 236 ? -40.253 -12.517 64.978 1.00 94.62 236 LEU A CA 1
ATOM 1827 C C . LEU A 1 236 ? -41.396 -11.613 65.460 1.00 94.62 236 LEU A C 1
ATOM 1829 O O . LEU A 1 236 ? -42.146 -12.022 66.341 1.00 94.62 236 LEU A O 1
ATOM 1833 N N . ILE A 1 237 ? -41.575 -10.427 64.866 1.00 93.12 237 ILE A N 1
ATOM 1834 C CA . ILE A 1 237 ? -42.658 -9.496 65.226 1.00 93.12 237 ILE A CA 1
ATOM 1835 C C . ILE A 1 237 ? -44.022 -10.139 64.964 1.00 93.12 237 ILE A C 1
ATOM 1837 O O . ILE A 1 237 ? -44.894 -10.073 65.828 1.00 93.12 237 ILE A O 1
ATOM 1841 N N . LYS A 1 238 ? -44.197 -10.826 63.826 1.00 92.69 238 LYS A N 1
ATOM 1842 C CA . LYS A 1 238 ? -45.426 -11.575 63.533 1.00 92.69 238 LYS A CA 1
ATOM 1843 C C . LYS A 1 238 ? -45.719 -12.620 64.615 1.00 92.69 238 LYS A C 1
ATOM 1845 O O . LYS A 1 238 ? -46.844 -12.684 65.107 1.00 92.69 238 LYS A O 1
ATOM 1850 N N . ASN A 1 239 ? -44.711 -13.398 65.011 1.00 93.50 239 ASN A N 1
ATOM 1851 C CA . ASN A 1 239 ? -44.852 -14.414 66.055 1.00 93.50 239 ASN A CA 1
ATOM 1852 C C . ASN A 1 239 ? -45.184 -13.792 67.421 1.00 93.50 239 ASN A C 1
ATOM 1854 O O . ASN A 1 239 ? -46.053 -14.306 68.124 1.00 93.50 239 ASN A O 1
ATOM 1858 N N . ILE A 1 240 ? -44.542 -12.673 67.781 1.00 93.50 240 ILE A N 1
ATOM 1859 C CA . ILE A 1 240 ? -44.847 -11.921 69.008 1.00 93.50 240 ILE A CA 1
ATOM 1860 C C . ILE A 1 240 ? -46.290 -11.420 68.963 1.00 93.50 240 ILE A C 1
ATOM 1862 O O . ILE A 1 240 ? -47.035 -11.661 69.904 1.00 93.50 240 ILE A O 1
ATOM 1866 N N . ALA A 1 241 ? -46.721 -10.795 67.865 1.00 94.06 241 ALA A N 1
ATOM 1867 C CA . ALA A 1 241 ? -48.085 -10.299 67.701 1.00 94.06 241 ALA A CA 1
ATOM 1868 C C . ALA A 1 241 ? -49.127 -11.424 67.836 1.00 94.06 241 ALA A C 1
ATOM 1870 O O . ALA A 1 241 ? -50.155 -11.252 68.490 1.00 94.06 241 ALA A O 1
ATOM 1871 N N . GLU A 1 242 ? -48.855 -12.602 67.276 1.00 92.44 242 GLU A N 1
ATOM 1872 C CA . GLU A 1 242 ? -49.739 -13.764 67.377 1.00 92.44 242 GLU A CA 1
ATOM 1873 C C . GLU A 1 242 ? -49.806 -14.331 68.805 1.00 92.44 242 GLU A C 1
ATOM 1875 O O . GLU A 1 242 ? -50.898 -14.616 69.308 1.00 92.44 242 GLU A O 1
ATOM 1880 N N . GLN A 1 243 ? -48.667 -14.398 69.502 1.00 94.38 243 GLN A N 1
ATOM 1881 C CA . GLN A 1 243 ? -48.606 -14.765 70.919 1.00 94.38 243 GLN A CA 1
ATOM 1882 C C . GLN A 1 243 ? -49.316 -13.742 71.811 1.00 94.38 243 GLN A C 1
ATOM 1884 O O . GLN A 1 243 ? -50.108 -14.131 72.666 1.00 94.38 243 GLN A O 1
ATOM 1889 N N . THR A 1 244 ? -49.092 -12.441 71.605 1.00 94.56 244 THR A N 1
ATOM 1890 C CA . THR A 1 244 ? -49.760 -11.367 72.355 1.00 94.56 244 THR A CA 1
ATOM 1891 C C . THR A 1 244 ? -51.265 -11.399 72.125 1.00 94.56 244 THR A C 1
ATOM 1893 O O . THR A 1 244 ? -52.027 -11.236 73.075 1.00 94.56 244 THR A O 1
ATOM 1896 N N . ARG A 1 245 ? -51.716 -11.688 70.898 1.00 92.50 245 ARG A N 1
ATOM 1897 C CA . ARG A 1 245 ? -53.140 -11.859 70.589 1.00 92.50 245 ARG A CA 1
ATOM 1898 C C . ARG A 1 245 ? -53.739 -13.033 71.362 1.00 92.50 245 ARG A C 1
ATOM 1900 O O . ARG A 1 245 ? -54.786 -12.868 71.981 1.00 92.50 245 ARG A O 1
ATOM 1907 N N . LEU A 1 246 ? -53.075 -14.190 71.377 1.00 93.56 246 LEU A N 1
ATOM 1908 C CA . LEU A 1 246 ? -53.495 -15.348 72.179 1.00 93.56 246 LEU A CA 1
ATOM 1909 C C . LEU A 1 246 ? -53.533 -15.025 73.679 1.00 93.56 246 LEU A C 1
ATOM 1911 O O . LEU A 1 246 ? -54.497 -15.373 74.358 1.00 93.56 246 LEU A O 1
ATOM 1915 N N . LEU A 1 247 ? -52.523 -14.313 74.183 1.00 93.19 247 LEU A N 1
ATOM 1916 C CA . LEU A 1 247 ? -52.449 -13.896 75.581 1.00 93.19 247 LEU A CA 1
ATOM 1917 C C . LEU A 1 247 ? -53.597 -12.942 75.945 1.00 93.19 247 LEU A C 1
ATOM 1919 O O . LEU A 1 247 ? -54.246 -13.122 76.972 1.00 93.19 247 LEU A O 1
ATOM 1923 N N . SER A 1 248 ? -53.883 -11.973 75.071 1.00 94.75 248 SER A N 1
ATOM 1924 C CA . SER A 1 248 ? -54.984 -11.019 75.232 1.00 94.75 248 SER A CA 1
ATOM 1925 C C . SER A 1 248 ? -56.350 -11.701 75.188 1.00 94.75 248 SER A C 1
ATOM 1927 O O . SER A 1 248 ? -57.210 -11.388 75.999 1.00 94.75 248 SER A O 1
ATOM 1929 N N . LEU A 1 249 ? -56.525 -12.705 74.321 1.00 90.38 249 LEU A N 1
ATOM 1930 C CA . LEU A 1 249 ? -57.759 -13.479 74.230 1.00 90.38 249 LEU A CA 1
ATOM 1931 C C . LEU A 1 249 ? -58.000 -14.275 75.516 1.00 90.38 249 LEU A C 1
ATOM 1933 O O . LEU A 1 249 ? -59.102 -14.245 76.058 1.00 90.38 249 LEU A O 1
ATOM 1937 N N . ASN A 1 250 ? -56.963 -14.940 76.032 1.00 91.50 250 ASN A N 1
ATOM 1938 C CA . ASN A 1 250 ? -57.040 -15.653 77.306 1.00 91.50 250 ASN A CA 1
ATOM 1939 C C . ASN A 1 250 ? -57.362 -14.695 78.466 1.00 91.50 250 ASN A C 1
ATOM 1941 O O . ASN A 1 250 ? -58.174 -15.029 79.326 1.00 91.50 250 ASN A O 1
ATOM 1945 N N . ALA A 1 251 ? -56.782 -13.490 78.463 1.00 91.12 251 ALA A N 1
ATOM 1946 C CA . ALA A 1 251 ? -57.075 -12.460 79.455 1.00 91.12 251 ALA A CA 1
ATOM 1947 C C . ALA A 1 251 ? -58.516 -11.923 79.347 1.00 91.12 251 ALA A C 1
ATOM 1949 O O . ALA A 1 251 ? -59.173 -11.784 80.376 1.00 91.12 251 ALA A O 1
ATOM 1950 N N . SER A 1 252 ? -59.040 -11.681 78.138 1.00 90.56 252 SER A N 1
ATOM 1951 C CA . SER A 1 252 ? -60.441 -11.278 77.926 1.00 90.56 252 SER A CA 1
ATOM 1952 C C . SER A 1 252 ? -61.416 -12.365 78.394 1.00 90.56 252 SER A C 1
ATOM 1954 O O . SER A 1 252 ? -62.429 -12.045 79.017 1.00 90.56 252 SER A O 1
ATOM 1956 N N . ILE A 1 253 ? -61.104 -13.648 78.158 1.00 87.38 253 ILE A N 1
ATOM 1957 C CA . ILE A 1 253 ? -61.907 -14.784 78.644 1.00 87.38 253 ILE A CA 1
ATOM 1958 C C . ILE A 1 253 ? -61.945 -14.804 80.176 1.00 87.38 253 ILE A C 1
ATOM 1960 O O . ILE A 1 253 ? -63.026 -14.894 80.759 1.00 87.38 253 ILE A O 1
ATOM 1964 N N . GLU A 1 254 ? -60.795 -14.689 80.841 1.00 90.69 254 GLU A N 1
ATOM 1965 C CA . GLU A 1 254 ? -60.737 -14.764 82.305 1.00 90.69 254 GLU A CA 1
ATOM 1966 C C . GLU A 1 254 ? -61.340 -13.515 82.972 1.00 90.69 254 GLU A C 1
ATOM 1968 O O . GLU A 1 254 ? -62.015 -13.614 83.998 1.00 90.69 254 GLU A O 1
ATOM 1973 N N . ALA A 1 255 ? -61.207 -12.344 82.340 1.00 89.25 255 ALA A N 1
ATOM 1974 C CA . ALA A 1 255 ? -61.873 -11.118 82.766 1.00 89.25 255 ALA A CA 1
ATOM 1975 C C . ALA A 1 255 ? -63.406 -11.213 82.651 1.00 89.25 255 ALA A C 1
ATOM 1977 O O . ALA A 1 255 ? -64.110 -10.772 83.559 1.00 89.25 255 ALA A O 1
ATOM 1978 N N . ALA A 1 256 ? -63.931 -11.839 81.590 1.00 86.25 256 ALA A N 1
ATOM 1979 C CA . ALA A 1 256 ? -65.360 -12.134 81.467 1.00 86.25 256 ALA A CA 1
ATOM 1980 C C . ALA A 1 256 ? -65.834 -13.135 82.538 1.00 86.25 256 ALA A C 1
ATOM 1982 O O . ALA A 1 256 ? -66.944 -13.019 83.060 1.00 86.25 256 ALA A O 1
ATOM 1983 N N . ARG A 1 257 ? -64.974 -14.090 82.908 1.00 87.12 257 ARG A N 1
ATOM 1984 C CA . ARG A 1 257 ? -65.237 -15.110 83.933 1.00 87.12 257 ARG A CA 1
ATOM 1985 C C . ARG A 1 257 ? -65.336 -14.534 85.348 1.00 87.12 257 ARG A C 1
ATOM 1987 O O . ARG A 1 257 ? -66.113 -15.039 86.153 1.00 87.12 257 ARG A O 1
ATOM 1994 N N . ALA A 1 258 ? -64.592 -13.465 85.635 1.00 87.88 258 ALA A N 1
ATOM 1995 C CA . ALA A 1 258 ? -64.630 -12.736 86.906 1.00 87.88 258 ALA A CA 1
ATOM 1996 C C . ALA A 1 258 ? -65.852 -11.799 87.064 1.00 87.88 258 ALA A C 1
ATOM 1998 O O . ALA A 1 258 ? -66.009 -11.169 88.114 1.00 87.88 258 ALA A O 1
ATOM 1999 N N . GLY A 1 259 ? -66.722 -11.692 86.050 1.00 83.81 259 GLY A N 1
ATOM 2000 C CA . GLY A 1 259 ? -67.939 -10.875 86.098 1.00 83.81 259 GLY A CA 1
ATOM 2001 C C . GLY A 1 259 ? -67.650 -9.381 86.295 1.00 83.81 259 GLY A C 1
ATOM 2002 O O . GLY A 1 259 ? -66.749 -8.823 85.667 1.00 83.81 259 GLY A O 1
ATOM 2003 N N . ASP A 1 260 ? -68.393 -8.717 87.188 1.00 80.44 260 ASP A N 1
ATOM 2004 C CA . ASP A 1 260 ? -68.267 -7.267 87.419 1.00 80.44 260 ASP A CA 1
ATOM 2005 C C . ASP A 1 260 ? -66.879 -6.840 87.932 1.00 80.44 260 ASP A C 1
ATOM 2007 O O . ASP A 1 260 ? -66.423 -5.737 87.622 1.00 80.44 260 ASP A O 1
ATOM 2011 N N . ALA A 1 261 ? -66.164 -7.718 88.648 1.00 80.25 261 ALA A N 1
ATOM 2012 C CA . ALA A 1 261 ? -64.815 -7.441 89.149 1.00 80.25 261 ALA A CA 1
ATOM 2013 C C . ALA A 1 261 ? -63.746 -7.419 88.034 1.00 80.25 261 ALA A C 1
ATOM 2015 O O . ALA A 1 261 ? -62.713 -6.768 88.182 1.00 80.25 261 ALA A O 1
ATOM 2016 N N . GLY A 1 262 ? -63.990 -8.101 86.907 1.00 85.62 262 GLY A N 1
ATOM 2017 C CA . GLY A 1 262 ? -63.061 -8.203 85.774 1.00 85.62 262 GLY A CA 1
ATOM 2018 C C . GLY A 1 262 ? -63.257 -7.142 84.690 1.00 85.62 262 GLY A C 1
ATOM 2019 O O . GLY A 1 262 ? -62.471 -7.067 83.747 1.00 85.62 262 GLY A O 1
ATOM 2020 N N . ARG A 1 263 ? -64.277 -6.285 84.807 1.00 83.38 263 ARG A N 1
ATOM 2021 C CA . ARG A 1 263 ? -64.726 -5.395 83.726 1.00 83.38 263 ARG A CA 1
ATOM 2022 C C . ARG A 1 263 ? -63.656 -4.403 83.245 1.00 83.38 263 ARG A C 1
ATOM 2024 O O . ARG A 1 263 ? -63.557 -4.153 82.049 1.00 83.38 263 ARG A O 1
ATOM 2031 N N . GLY A 1 264 ? -62.820 -3.881 84.148 1.00 85.88 264 GLY A N 1
ATOM 2032 C CA . GLY A 1 264 ? -61.677 -3.027 83.788 1.00 85.88 264 GLY A CA 1
ATOM 2033 C C . GLY A 1 264 ? -60.544 -3.790 83.088 1.00 85.88 264 GLY A C 1
ATOM 2034 O O . GLY A 1 264 ? -59.965 -3.289 82.127 1.00 85.88 264 GLY A O 1
ATOM 2035 N N . PHE A 1 265 ? -60.280 -5.031 83.511 1.00 88.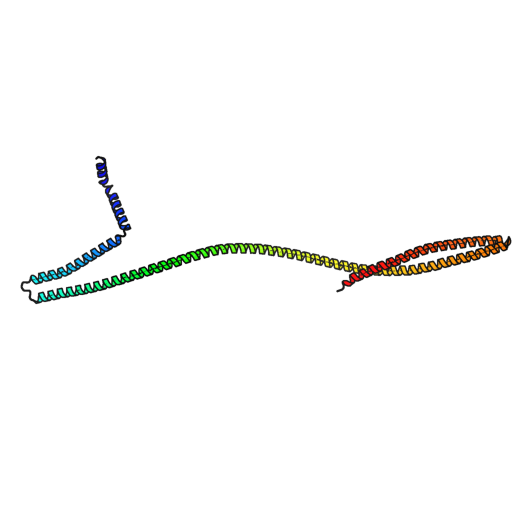44 265 PHE A N 1
ATOM 2036 C CA . PHE A 1 265 ? -59.299 -5.912 82.868 1.00 88.44 265 PHE A CA 1
ATOM 2037 C C . PHE A 1 265 ? -59.746 -6.360 81.473 1.00 88.44 265 PHE A C 1
ATOM 2039 O O . PHE A 1 265 ? -58.912 -6.436 80.576 1.00 88.44 265 PHE A O 1
ATOM 2046 N N . ALA A 1 266 ? -61.048 -6.585 81.266 1.00 89.00 266 ALA A N 1
ATOM 2047 C CA . ALA A 1 266 ? -61.604 -6.942 79.962 1.00 89.00 266 ALA A CA 1
ATOM 2048 C C . ALA A 1 266 ? -61.360 -5.844 78.913 1.00 89.00 266 ALA A C 1
ATOM 2050 O O . ALA A 1 266 ? -60.972 -6.147 77.790 1.00 89.00 266 ALA A O 1
ATOM 2051 N N . VAL A 1 267 ? -61.515 -4.566 79.289 1.00 89.88 267 VAL A N 1
ATOM 2052 C CA . VAL A 1 267 ? -61.252 -3.429 78.385 1.00 89.88 267 VAL A CA 1
ATOM 2053 C C . VAL A 1 267 ? -59.776 -3.365 77.988 1.00 89.88 267 VAL A C 1
ATOM 2055 O O . VAL A 1 267 ? -59.464 -3.154 76.818 1.00 89.88 267 VAL A O 1
ATOM 2058 N N . VAL A 1 268 ? -58.860 -3.575 78.939 1.00 92.62 268 VAL A N 1
ATOM 2059 C CA . VAL A 1 268 ? -57.416 -3.592 78.653 1.00 92.62 268 VAL A CA 1
ATOM 2060 C C . VAL A 1 268 ? -57.050 -4.780 77.763 1.00 92.62 268 VAL A C 1
ATOM 2062 O O . VAL A 1 268 ? -56.299 -4.609 76.807 1.00 92.62 268 VAL A O 1
ATOM 2065 N N . ALA A 1 269 ? -57.586 -5.970 78.042 1.00 92.50 269 ALA A N 1
ATOM 2066 C CA . ALA A 1 269 ? -57.324 -7.169 77.253 1.00 92.50 269 ALA A CA 1
ATOM 2067 C C . ALA A 1 269 ? -57.819 -7.029 75.801 1.00 92.50 269 ALA A C 1
ATOM 2069 O O . ALA A 1 269 ? -57.063 -7.331 74.876 1.00 92.50 269 ALA A O 1
ATOM 2070 N N . ASP A 1 270 ? -59.013 -6.472 75.581 1.00 91.25 270 ASP A N 1
ATOM 2071 C CA . ASP A 1 270 ? -59.516 -6.179 74.234 1.00 91.25 270 ASP A CA 1
ATOM 2072 C C . ASP A 1 270 ? -58.643 -5.156 73.495 1.00 91.25 270 ASP A C 1
ATOM 2074 O O . ASP A 1 270 ? -58.363 -5.326 72.306 1.00 91.25 270 ASP A O 1
ATOM 2078 N N . GLU A 1 271 ? -58.165 -4.113 74.179 1.00 94.00 271 GLU A N 1
ATOM 2079 C CA . GLU A 1 271 ? -57.309 -3.103 73.552 1.00 94.00 271 GLU A CA 1
ATOM 2080 C C . GLU A 1 271 ? -55.921 -3.667 73.202 1.00 94.00 271 GLU A C 1
ATOM 2082 O O . GLU A 1 271 ? -55.422 -3.444 72.097 1.00 94.00 271 GLU A O 1
ATOM 2087 N N . VAL A 1 272 ? -55.338 -4.501 74.072 1.00 94.31 272 VAL A N 1
ATOM 2088 C CA . VAL A 1 272 ? -54.107 -5.256 73.771 1.00 94.31 272 VAL A CA 1
ATOM 2089 C C . VAL A 1 272 ? -54.325 -6.202 72.586 1.00 94.31 272 VAL A C 1
ATOM 2091 O O . VAL A 1 272 ? -53.458 -6.302 71.717 1.00 94.31 272 VAL A O 1
ATOM 2094 N N . GLY A 1 273 ? -55.488 -6.853 72.494 1.00 92.12 273 GLY A N 1
ATOM 2095 C CA . GLY A 1 273 ? -55.842 -7.716 71.366 1.00 92.12 273 GLY A CA 1
ATOM 2096 C C . GLY A 1 273 ? -55.966 -6.961 70.043 1.00 92.12 273 GLY A C 1
ATOM 2097 O O . GLY A 1 273 ? -55.494 -7.446 69.008 1.00 92.12 273 GLY A O 1
ATOM 2098 N N . LYS A 1 274 ? -56.528 -5.746 70.061 1.00 93.19 274 LYS A N 1
ATOM 2099 C CA . LYS A 1 274 ? -56.537 -4.856 68.889 1.00 93.19 274 LYS A CA 1
ATOM 2100 C C . LYS A 1 274 ? -55.125 -4.432 68.492 1.00 93.19 274 LYS A C 1
ATOM 2102 O O . LYS A 1 274 ? -54.796 -4.540 67.312 1.00 93.19 274 LYS A O 1
ATOM 2107 N N . LEU A 1 275 ? -54.277 -4.021 69.441 1.00 93.75 275 LEU A N 1
ATOM 2108 C CA . LEU A 1 275 ? -52.876 -3.674 69.160 1.00 93.75 275 LEU A CA 1
ATOM 2109 C C . LEU A 1 275 ? -52.110 -4.858 68.554 1.00 93.75 275 LEU A C 1
ATOM 2111 O O . LEU A 1 275 ? -51.381 -4.684 67.578 1.00 93.75 275 LEU A O 1
ATOM 2115 N N . ALA A 1 276 ? -52.309 -6.064 69.088 1.00 94.44 276 ALA A N 1
ATOM 2116 C CA . ALA A 1 276 ? -51.697 -7.282 68.573 1.00 94.44 276 ALA A CA 1
ATOM 2117 C C . ALA A 1 276 ? -52.150 -7.590 67.134 1.00 94.44 276 ALA A C 1
ATOM 2119 O O . ALA A 1 276 ? -51.323 -7.897 66.275 1.00 94.44 276 ALA A O 1
ATOM 2120 N N . ASN A 1 277 ? -53.443 -7.439 66.826 1.00 92.94 277 ASN A N 1
ATOM 2121 C CA . ASN A 1 277 ? -53.948 -7.574 65.456 1.00 92.94 277 ASN A CA 1
ATOM 2122 C C . ASN A 1 277 ? -53.367 -6.516 64.510 1.00 92.94 277 ASN A C 1
ATOM 2124 O O . ASN A 1 277 ? -52.946 -6.868 63.411 1.00 92.94 277 ASN A O 1
ATOM 2128 N N . SER A 1 278 ? -53.294 -5.251 64.931 1.00 94.06 278 SER A N 1
ATOM 2129 C CA . SER A 1 278 ? -52.668 -4.186 64.138 1.00 94.06 278 SER A CA 1
ATOM 2130 C C . SER A 1 278 ? -51.183 -4.461 63.885 1.00 94.06 278 SER A C 1
ATOM 2132 O O . SER A 1 278 ? -50.714 -4.284 62.763 1.00 94.06 278 SER A O 1
ATOM 2134 N N . SER A 1 279 ? -50.449 -4.961 64.886 1.00 94.56 279 SER A N 1
ATOM 2135 C CA . SER A 1 279 ? -49.040 -5.353 64.744 1.00 94.56 279 SER A CA 1
ATOM 2136 C C . SER A 1 279 ? -48.859 -6.529 63.775 1.00 94.56 279 SER A C 1
ATOM 2138 O O . SER A 1 279 ? -47.941 -6.515 62.951 1.00 94.56 279 SER A O 1
ATOM 2140 N N . ARG A 1 280 ? -49.774 -7.511 63.798 1.00 93.19 280 ARG A N 1
ATOM 2141 C CA . ARG A 1 280 ? -49.802 -8.610 62.821 1.00 93.19 280 ARG A CA 1
ATOM 2142 C C . ARG A 1 280 ? -50.046 -8.094 61.403 1.00 93.19 280 ARG A C 1
ATOM 2144 O O . ARG A 1 280 ? -49.280 -8.445 60.512 1.00 93.19 280 ARG A O 1
ATOM 2151 N N . SER A 1 281 ? -51.058 -7.249 61.201 1.00 93.75 281 SER A N 1
ATOM 2152 C CA . SER A 1 281 ? -51.360 -6.665 59.887 1.00 93.75 281 SER A CA 1
ATOM 2153 C C . SER A 1 281 ? -50.192 -5.830 59.352 1.00 93.75 281 SER A C 1
ATOM 2155 O O . SER A 1 281 ? -49.801 -6.003 58.202 1.00 93.75 281 SER A O 1
ATOM 2157 N N . ALA A 1 282 ? -49.567 -4.999 60.194 1.00 93.50 282 ALA A N 1
ATOM 2158 C CA . ALA A 1 282 ? -48.375 -4.237 59.817 1.00 93.50 282 ALA A CA 1
ATOM 2159 C C . ALA A 1 282 ? -47.199 -5.156 59.439 1.00 93.50 282 ALA A C 1
ATOM 2161 O O . ALA A 1 282 ? -46.506 -4.911 58.455 1.00 93.50 282 ALA A O 1
ATOM 2162 N N . SER A 1 283 ? -47.001 -6.257 60.172 1.00 93.56 283 SER A N 1
ATOM 2163 C CA . SER A 1 283 ? -45.976 -7.256 59.839 1.00 93.56 283 SER A CA 1
ATOM 2164 C C . SER A 1 283 ? -46.259 -7.962 58.509 1.00 93.56 283 SER A C 1
ATOM 2166 O O . SER A 1 283 ? -45.325 -8.259 57.769 1.00 93.56 283 SER A O 1
ATOM 2168 N N . GLU A 1 284 ? -47.528 -8.220 58.177 1.00 91.81 284 GLU A N 1
ATOM 2169 C CA . GLU A 1 284 ? -47.937 -8.783 56.882 1.00 91.81 284 GLU A CA 1
ATOM 2170 C C . GLU A 1 284 ? -47.717 -7.799 55.719 1.00 91.81 284 GLU A C 1
ATOM 2172 O O . GLU A 1 284 ? -47.339 -8.223 54.626 1.00 91.81 284 GLU A O 1
ATOM 2177 N N . GLU A 1 285 ? -47.899 -6.494 55.933 1.00 93.62 285 GLU A N 1
ATOM 2178 C CA . GLU A 1 285 ? -47.548 -5.473 54.936 1.00 93.62 285 GLU A CA 1
ATOM 2179 C C . GLU A 1 285 ? -46.035 -5.362 54.734 1.00 93.62 285 GLU A C 1
ATOM 2181 O O . GLU A 1 285 ? -45.574 -5.388 53.591 1.00 93.62 285 GLU A O 1
ATOM 2186 N N . ILE A 1 286 ? -45.253 -5.336 55.822 1.00 93.69 286 ILE A N 1
ATOM 2187 C CA . ILE A 1 286 ? -43.783 -5.364 55.751 1.00 93.69 286 ILE A CA 1
ATOM 2188 C C . ILE A 1 286 ? -43.317 -6.618 55.006 1.00 93.69 286 ILE A C 1
ATOM 2190 O O . ILE A 1 286 ? -42.433 -6.534 54.162 1.00 93.69 286 ILE A O 1
ATOM 2194 N N . TYR A 1 287 ? -43.937 -7.772 55.257 1.00 90.88 287 TYR A N 1
ATOM 2195 C CA . TYR A 1 287 ? -43.623 -9.017 54.558 1.00 90.88 287 TYR A CA 1
ATOM 2196 C C . TYR A 1 287 ? -43.827 -8.901 53.041 1.00 90.88 287 TYR A C 1
ATOM 2198 O O . TYR A 1 287 ? -42.972 -9.332 52.269 1.00 90.88 287 TYR A O 1
ATOM 2206 N N . LYS A 1 288 ? -44.947 -8.313 52.592 1.00 92.06 288 LYS A N 1
ATOM 2207 C CA . LYS A 1 288 ? -45.197 -8.085 51.158 1.00 92.06 288 LYS A CA 1
ATOM 2208 C C . LYS A 1 288 ? -44.144 -7.156 50.556 1.00 92.06 288 LYS A C 1
ATOM 2210 O O . LYS A 1 288 ? -43.564 -7.501 49.533 1.00 92.06 288 LYS A O 1
ATOM 2215 N N . LEU A 1 289 ? -43.844 -6.046 51.231 1.00 93.19 289 LEU A N 1
ATOM 2216 C CA . LEU A 1 289 ? -42.816 -5.103 50.791 1.00 93.19 289 LEU A CA 1
ATOM 2217 C C . LEU A 1 289 ? -41.433 -5.767 50.699 1.00 93.19 289 LEU A C 1
ATOM 2219 O O . LEU A 1 289 ? -40.714 -5.569 49.725 1.00 93.19 289 LEU A O 1
ATOM 2223 N N . MET A 1 290 ? -41.075 -6.598 51.680 1.00 93.31 290 MET A N 1
ATOM 2224 C CA . MET A 1 290 ? -39.810 -7.334 51.680 1.00 93.31 290 MET A CA 1
ATOM 2225 C C . MET A 1 290 ? -39.716 -8.342 50.538 1.00 93.31 290 MET A C 1
ATOM 2227 O O . MET A 1 290 ? -38.641 -8.498 49.964 1.00 93.31 290 MET A O 1
ATOM 2231 N N . LYS A 1 291 ? -40.827 -8.985 50.167 1.00 92.06 291 LYS A N 1
ATOM 2232 C CA . LYS A 1 291 ? -40.877 -9.875 49.002 1.00 92.06 291 LYS A CA 1
ATOM 2233 C C . LYS A 1 291 ? -40.633 -9.114 47.693 1.00 92.06 291 LYS A C 1
ATOM 2235 O O . LYS A 1 291 ? -39.915 -9.604 46.822 1.00 92.06 291 LYS A O 1
ATOM 2240 N N . ASP A 1 292 ? -41.187 -7.911 47.566 1.00 93.44 292 ASP A N 1
ATOM 2241 C CA . ASP A 1 292 ? -40.958 -7.059 46.395 1.00 93.44 292 ASP A CA 1
ATOM 2242 C C . ASP A 1 292 ? -39.500 -6.568 46.332 1.00 93.44 292 ASP A C 1
ATOM 2244 O O . ASP A 1 292 ? -38.888 -6.583 45.261 1.00 93.44 292 ASP A O 1
ATOM 2248 N N . ILE A 1 293 ? -38.912 -6.197 47.478 1.00 94.25 293 ILE A N 1
ATOM 2249 C CA . ILE A 1 293 ? -37.490 -5.827 47.590 1.00 94.25 293 ILE A CA 1
ATOM 2250 C C . ILE A 1 293 ? -36.587 -7.010 47.216 1.00 94.25 293 ILE A C 1
ATOM 2252 O O . ILE A 1 293 ? -35.640 -6.835 46.452 1.00 94.25 293 ILE A O 1
ATOM 2256 N N . GLU A 1 294 ? -36.886 -8.217 47.699 1.00 91.06 294 GLU A N 1
ATOM 2257 C CA . GLU A 1 294 ? -36.139 -9.438 47.373 1.00 91.06 294 GLU A CA 1
ATOM 2258 C C . GLU A 1 294 ? -36.185 -9.751 45.871 1.00 91.06 294 GLU A C 1
ATOM 2260 O O . GLU A 1 294 ? -35.161 -10.076 45.268 1.00 91.06 294 GLU A O 1
ATOM 2265 N N . SER A 1 295 ? -37.346 -9.582 45.230 1.00 93.50 295 SER A N 1
ATOM 2266 C CA . SER A 1 295 ? -37.463 -9.751 43.779 1.00 93.50 295 SER A CA 1
ATOM 2267 C C . SER A 1 295 ? -36.609 -8.737 43.010 1.00 93.50 295 SER A C 1
ATOM 2269 O O . SER A 1 295 ? -35.931 -9.116 42.054 1.00 93.50 295 SER A O 1
ATOM 2271 N N . GLN A 1 296 ? -36.613 -7.461 43.411 1.00 92.56 296 GLN A N 1
ATOM 2272 C CA . GLN A 1 296 ? -35.776 -6.431 42.780 1.00 92.56 296 GLN A CA 1
ATOM 2273 C C . GLN A 1 296 ? -34.283 -6.703 42.999 1.00 92.56 296 GLN A C 1
ATOM 2275 O O . GLN A 1 296 ? -33.477 -6.527 42.085 1.00 92.56 296 GLN A O 1
ATOM 2280 N N . PHE A 1 297 ? -33.922 -7.183 44.187 1.00 93.38 297 PHE A N 1
ATOM 2281 C CA . PHE A 1 297 ? -32.566 -7.586 44.530 1.00 93.38 297 PHE A CA 1
ATOM 2282 C C . PHE A 1 297 ? -32.067 -8.751 43.663 1.00 93.38 297 PHE A C 1
ATOM 2284 O O . PHE A 1 297 ? -30.964 -8.683 43.120 1.00 93.38 297 PHE A O 1
ATOM 2291 N N . SER A 1 298 ? -32.894 -9.783 43.459 1.00 92.31 298 SER A N 1
ATOM 2292 C CA . SER A 1 298 ? -32.575 -10.903 42.563 1.00 92.31 298 SER A CA 1
ATOM 2293 C C . SER A 1 298 ? -32.313 -10.427 41.129 1.00 92.31 298 SER A C 1
ATOM 2295 O O . SER A 1 298 ? -31.313 -10.812 40.523 1.00 92.31 298 SER A O 1
ATOM 2297 N N . ASN A 1 299 ? -33.154 -9.526 40.609 1.00 93.88 299 ASN A N 1
ATOM 2298 C CA . ASN A 1 299 ? -32.962 -8.942 39.277 1.00 93.88 299 ASN A CA 1
ATOM 2299 C C . ASN A 1 299 ? -31.662 -8.121 39.186 1.00 93.88 299 ASN A C 1
ATOM 2301 O O . ASN A 1 299 ? -30.972 -8.141 38.162 1.00 93.88 299 ASN A O 1
ATOM 2305 N N . ALA A 1 300 ? -31.298 -7.406 40.255 1.00 92.75 300 ALA A N 1
ATOM 2306 C CA . ALA A 1 300 ? -30.045 -6.658 40.313 1.00 92.75 300 ALA A CA 1
ATOM 2307 C C . ALA A 1 300 ? -28.821 -7.590 40.258 1.00 92.75 300 ALA A C 1
ATOM 2309 O O . ALA A 1 300 ? -27.869 -7.295 39.534 1.00 92.75 300 ALA A O 1
ATOM 2310 N N . ILE A 1 301 ? -28.854 -8.732 40.956 1.00 92.69 301 ILE A N 1
ATOM 2311 C CA . ILE A 1 301 ? -27.789 -9.749 40.894 1.00 92.69 301 ILE A CA 1
ATOM 2312 C C . ILE A 1 301 ? -27.638 -10.305 39.475 1.00 92.69 301 ILE A C 1
ATOM 2314 O O . ILE A 1 301 ? -26.519 -10.379 38.965 1.00 92.69 301 ILE A O 1
ATOM 2318 N N . GLU A 1 302 ? -28.741 -10.667 38.819 1.00 93.88 302 GLU A N 1
ATOM 2319 C CA . GLU A 1 302 ? -28.719 -11.191 37.447 1.00 93.88 302 GLU A CA 1
ATOM 2320 C C . GLU A 1 302 ? -28.127 -10.171 36.459 1.00 93.88 302 GLU A C 1
ATOM 2322 O O . GLU A 1 302 ? -27.259 -10.496 35.640 1.00 93.88 302 GLU A O 1
ATOM 2327 N N . THR A 1 303 ? -28.522 -8.903 36.600 1.00 93.50 303 THR A N 1
ATOM 2328 C CA . THR A 1 303 ? -27.990 -7.799 35.790 1.00 93.50 303 THR A CA 1
ATOM 2329 C C . THR A 1 303 ? -26.482 -7.640 35.996 1.00 93.50 303 THR A C 1
ATOM 2331 O O . THR A 1 303 ? -25.734 -7.504 35.027 1.00 93.50 303 THR A O 1
ATOM 2334 N N . MET A 1 304 ? -26.001 -7.723 37.240 1.00 92.38 304 MET A N 1
ATOM 2335 C CA . MET A 1 304 ? -24.565 -7.663 37.543 1.00 92.38 304 MET A CA 1
ATOM 2336 C C . MET A 1 304 ? -23.796 -8.860 36.977 1.00 92.38 304 MET A C 1
ATOM 2338 O O . MET A 1 304 ? -22.680 -8.687 36.487 1.00 92.38 304 MET A O 1
ATOM 2342 N N . GLY A 1 305 ? -24.391 -10.057 36.984 1.00 91.44 305 GLY A N 1
ATOM 2343 C CA . GLY A 1 305 ? -23.828 -11.238 36.327 1.00 91.44 305 GLY A CA 1
ATOM 2344 C C . GLY A 1 305 ? -23.660 -11.039 34.818 1.00 91.44 305 GLY A C 1
ATOM 2345 O O . GLY A 1 305 ? -22.611 -11.361 34.263 1.00 91.44 305 GLY A O 1
ATOM 2346 N N . THR A 1 306 ? -24.647 -10.416 34.173 1.00 93.94 306 THR A N 1
ATOM 2347 C CA . THR A 1 306 ? -24.585 -10.077 32.743 1.00 93.94 306 THR A CA 1
ATOM 2348 C C . THR A 1 306 ? -23.496 -9.040 32.456 1.00 93.94 306 THR A C 1
ATOM 2350 O O . THR A 1 306 ? -22.682 -9.228 31.554 1.00 93.94 306 THR A O 1
ATOM 2353 N N . ILE A 1 307 ? -23.415 -7.967 33.254 1.00 93.81 307 ILE A N 1
ATOM 2354 C CA . ILE A 1 307 ? -22.362 -6.942 33.115 1.00 93.81 307 ILE A CA 1
ATOM 2355 C C . ILE A 1 307 ? -20.974 -7.568 33.279 1.00 93.81 307 ILE A C 1
ATOM 2357 O O . ILE A 1 307 ? -20.053 -7.233 32.534 1.00 93.81 307 ILE A O 1
ATOM 2361 N N . ARG A 1 308 ? -20.825 -8.514 34.214 1.00 92.38 308 ARG A N 1
ATOM 2362 C CA . ARG A 1 308 ? -19.576 -9.251 34.408 1.00 92.38 308 ARG A CA 1
ATOM 2363 C C . ARG A 1 308 ? -19.146 -9.994 33.145 1.00 92.38 308 ARG A C 1
ATOM 2365 O O . ARG A 1 308 ? -17.994 -9.862 32.749 1.00 92.38 308 ARG A O 1
ATOM 2372 N N . GLN A 1 309 ? -20.061 -10.724 32.507 1.00 92.12 309 GLN A N 1
ATOM 2373 C CA . GLN A 1 309 ? -19.771 -11.443 31.262 1.00 92.12 309 GLN A CA 1
ATOM 2374 C C . GLN A 1 309 ? -19.352 -10.492 30.135 1.00 92.12 309 GLN A C 1
ATOM 2376 O O . GLN A 1 309 ? -18.424 -10.798 29.392 1.00 92.12 309 GLN A O 1
ATOM 2381 N N . VAL A 1 310 ? -19.987 -9.319 30.028 1.00 91.50 310 VAL A N 1
ATOM 2382 C CA . VAL A 1 310 ? -19.607 -8.308 29.026 1.00 91.50 310 VAL A CA 1
ATOM 2383 C C . VAL A 1 310 ? -18.188 -7.789 29.273 1.00 91.50 310 VAL A C 1
ATOM 2385 O O . VAL A 1 310 ? -17.410 -7.692 28.328 1.00 91.50 310 VAL A O 1
ATOM 2388 N N . ILE A 1 311 ? -17.831 -7.486 30.525 1.00 91.38 311 ILE A N 1
ATOM 2389 C CA . ILE A 1 311 ? -16.483 -7.014 30.890 1.00 91.38 311 ILE A CA 1
ATOM 2390 C C . ILE A 1 311 ? -15.426 -8.103 30.648 1.00 91.38 311 ILE A C 1
ATOM 2392 O O . ILE A 1 311 ? -14.350 -7.803 30.137 1.00 91.38 311 ILE A O 1
ATOM 2396 N N . GLU A 1 312 ? -15.723 -9.364 30.976 1.00 87.69 312 GLU A N 1
ATOM 2397 C CA . GLU A 1 312 ? -14.828 -10.500 30.704 1.00 87.69 312 GLU A CA 1
ATOM 2398 C C . GLU A 1 312 ? -14.625 -10.706 29.192 1.00 87.69 312 GLU A C 1
ATOM 2400 O O . GLU A 1 312 ? -13.492 -10.877 28.748 1.00 87.69 312 GLU A O 1
ATOM 2405 N N . GLY A 1 313 ? -15.685 -10.578 28.385 1.00 87.00 313 GLY A N 1
ATOM 2406 C CA . GLY A 1 313 ? -15.579 -10.617 26.923 1.00 87.00 313 GLY A CA 1
ATOM 2407 C C . GLY A 1 313 ? -14.779 -9.447 26.336 1.00 87.00 313 GLY A C 1
ATOM 2408 O O . GLY A 1 313 ? -14.052 -9.621 25.361 1.00 87.00 313 GLY A O 1
ATOM 2409 N N . GLN A 1 314 ? -14.858 -8.254 26.937 1.00 86.06 314 GLN A N 1
ATOM 2410 C CA . GLN A 1 314 ? -14.009 -7.118 26.556 1.00 86.06 314 GLN A CA 1
ATOM 2411 C C . GLN A 1 314 ? -12.528 -7.373 26.876 1.00 86.06 314 GLN A C 1
ATOM 2413 O O . GLN A 1 314 ? -11.668 -6.976 26.093 1.00 86.06 314 GLN A O 1
ATOM 2418 N N . ASP A 1 315 ? -12.231 -8.058 27.986 1.00 82.31 315 ASP A N 1
ATOM 2419 C CA . ASP A 1 315 ? -10.866 -8.437 28.388 1.00 82.31 315 ASP A CA 1
ATOM 2420 C C . ASP A 1 315 ? -10.235 -9.391 27.357 1.00 82.31 315 ASP A C 1
ATOM 2422 O O . ASP A 1 315 ? -9.097 -9.196 26.937 1.00 82.31 315 ASP A O 1
ATOM 2426 N N . GLU A 1 316 ? -10.990 -10.383 26.876 1.00 79.81 316 GLU A N 1
ATOM 2427 C CA . GLU A 1 316 ? -10.504 -11.368 25.898 1.00 79.81 316 GLU A CA 1
ATOM 2428 C C . GLU A 1 316 ? -10.098 -10.720 24.562 1.00 79.81 316 GLU A C 1
ATOM 2430 O O . GLU A 1 316 ? -9.044 -11.031 24.002 1.00 79.81 316 GLU A O 1
ATOM 2435 N N . VAL A 1 317 ? -10.883 -9.750 24.083 1.00 76.38 317 VAL A N 1
ATOM 2436 C CA . VAL A 1 317 ? -10.582 -8.999 22.851 1.00 76.38 317 VAL A CA 1
ATOM 2437 C C . VAL A 1 317 ? -9.324 -8.138 23.006 1.00 76.38 317 VAL A C 1
ATOM 2439 O O . VAL A 1 317 ? -8.564 -7.989 22.048 1.00 76.38 317 VAL A O 1
ATOM 2442 N N . VAL A 1 318 ? -9.079 -7.589 24.199 1.00 74.06 318 VAL A N 1
ATOM 2443 C CA . VAL A 1 318 ? -7.871 -6.800 24.487 1.00 74.06 318 VAL A CA 1
ATOM 2444 C C . VAL A 1 318 ? -6.639 -7.701 24.642 1.00 74.06 318 VAL A C 1
ATOM 2446 O O . VAL A 1 318 ? -5.575 -7.348 24.143 1.00 74.06 318 VAL A O 1
ATOM 2449 N N . VAL A 1 319 ? -6.759 -8.886 25.250 1.00 62.69 319 VAL A N 1
ATOM 2450 C CA . VAL A 1 319 ? -5.632 -9.818 25.468 1.00 62.69 319 VAL A CA 1
ATOM 2451 C C . VAL A 1 319 ? -5.134 -10.469 24.172 1.00 62.69 319 VAL A C 1
ATOM 2453 O O . VAL A 1 319 ? -3.936 -10.696 24.024 1.00 62.69 319 VAL A O 1
ATOM 2456 N N . LEU A 1 320 ? -5.992 -10.687 23.170 1.00 60.38 320 LEU A N 1
ATOM 2457 C CA . LEU A 1 320 ? -5.567 -11.187 21.847 1.00 60.38 320 LEU A CA 1
ATOM 2458 C C . LEU A 1 320 ? -4.602 -10.237 21.094 1.00 60.38 320 LEU A C 1
ATOM 2460 O O . LEU A 1 320 ? -4.091 -10.595 20.034 1.00 60.38 320 LEU A O 1
ATOM 2464 N N . ARG A 1 321 ? -4.344 -9.035 21.629 1.00 50.97 321 ARG A N 1
ATOM 2465 C CA . ARG A 1 321 ? -3.387 -8.039 21.122 1.00 50.97 321 ARG A CA 1
ATOM 2466 C C . ARG A 1 321 ? -1.951 -8.260 21.601 1.00 50.97 321 ARG A C 1
ATOM 2468 O O . ARG A 1 321 ? -1.044 -7.747 20.944 1.00 50.97 321 ARG A O 1
ATOM 2475 N N . THR A 1 322 ? -1.715 -8.928 22.737 1.00 41.50 322 THR A N 1
ATOM 2476 C CA . THR A 1 322 ? -0.331 -9.127 23.201 1.00 41.50 322 THR A CA 1
ATOM 2477 C C . THR A 1 322 ? 0.413 -10.023 22.204 1.00 41.50 322 THR A C 1
ATOM 2479 O O . THR A 1 322 ? -0.090 -11.110 21.923 1.00 41.50 322 THR A O 1
ATOM 2482 N N . PRO A 1 323 ? 1.537 -9.554 21.624 1.00 50.22 323 PRO A N 1
ATOM 2483 C CA . PRO A 1 323 ? 2.271 -10.280 20.588 1.00 50.22 323 PRO A CA 1
ATOM 2484 C C . PRO A 1 323 ? 2.823 -11.627 21.055 1.00 50.22 323 PRO A C 1
ATOM 2486 O O . PRO A 1 323 ? 3.113 -11.768 22.268 1.00 50.22 323 PRO A O 1
#

Secondary structure (DSSP, 8-state):
-HHHHHHHHHHTSTTTHHHHHHHHHHHHHHHHHHTT-HHHHHHHHHHHHHHHHHHHHHHHHHHHHHHHHHHHHT-TT--HHHHHHHHHHHHHHHHHHHHHHHHHHHHHHHHHHHHHHHHHHHHHHHHHHHHHHHHHHHHHHHHHHHHHHHHHHHHHHHHHHHHHHHHHHHHHHHHHHHHHHHHHHHHHHHHHHHHHHHHHHHHHHHHHHHHHHHHHHHHHHHHHHHHHHHHHHHHHHHHHHHHHHHHHHHHHHHHHHTGGGGHHHHHHHHHHHHHHHHHHHHHHHHHHHHHHHHHHHHHHHHHHHHHHHHHHHHHHHHHTT--

Radius of gyration: 84.67 Å; chains: 1; bounding box: 155×59×218 Å

pLDDT: mean 84.95, std 13.51, range [41.5, 98.31]

Sequence (323 aa):
MLILRKLYSLIRSKYVAPPILVLLGASLFYVLSLAKIYPLILFIVISSALCTVTVFLYEGNTRKARKALITALGKKDGGSEDLARLCSEVSSQLTETKNTLKGFRSKITAVNMISMQLVDTSATVAYESSETNKSLEFMTKAIDEISAGVISLVNEIDMCSKMMDDLSGHINTVHGKFQETNNKINYIKSANENGQKSIDILEEKNLQNKSALNNAIKIINVFGEEIKNVWQFTTLIKNIAEQTRLLSLNASIEAARAGDAGRGFAVVADEVGKLANSSRSASEEIYKLMKDIESQFSNAIETMGTIRQVIEGQDEVVVLRTP